Protein AF-A0A7W1KEP4-F1 (afdb_monomer_lite)

pLDDT: mean 79.89, std 20.63, range [23.61, 98.62]

Radius of gyration: 21.22 Å; chains: 1; bounding box: 46×52×53 Å

Sequence (222 aa):
MKRFVGACLLFLSVNLVMKPDDFFNTPPISESFINRWGFQKICKFVFDPRVKHGVYPTKEGEKTFDPAAVQPADILFVRDVNRFFREMHPFIRVPYIMVTHGEHLEAVTKEHLLYLDDPKVIAWFAIHACEETHPKFYPIPLGVLQKPWIYKASSRFNKLFTELRKNTVKKYLLYMNFADSKKPERKVVKATFEGKSYCKNGTRKPFRGYLKEMSECKFVLS

Secondary structure (DSSP, 8-state):
--PPPP--PPPP-------HHHHHHSPPPGGGB--HHHHHHHSSEEE-TT--TTSSS--TTS-SS-GGGPPTT-EEEES-HHHHHHHTTTT--S-EEEEE-SSGGGPPPHHHHGGGSSTTEEEEEESS--SS--TTEEEPPTT-B--HHHHHTHHHHHHHHHHHHHH----EEEEE-----S-HHHHHHHHHHTT-TTEEEP----HHHHHHHHHTEEEEE-

Structure (mmCIF, N/CA/C/O backbone):
data_AF-A0A7W1KEP4-F1
#
_entry.id   AF-A0A7W1KEP4-F1
#
loop_
_atom_site.group_PDB
_atom_site.id
_atom_site.type_symbol
_atom_site.label_atom_id
_atom_site.label_alt_id
_atom_site.label_comp_id
_atom_site.label_asym_id
_atom_site.label_entity_id
_atom_site.label_seq_id
_atom_site.pdbx_PDB_ins_code
_atom_site.Cartn_x
_atom_site.Cartn_y
_atom_site.Cartn_z
_atom_site.occupancy
_atom_site.B_iso_or_equi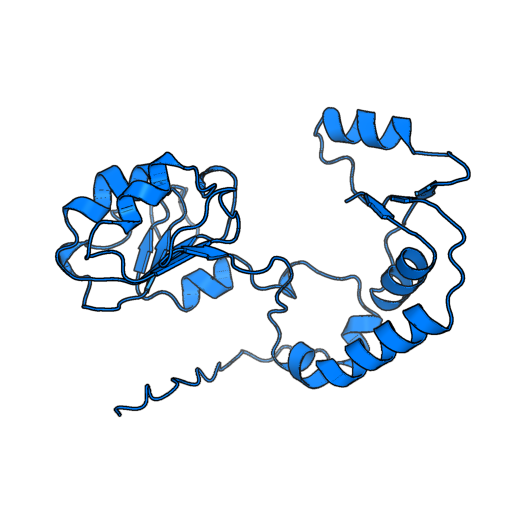v
_atom_site.auth_seq_id
_atom_site.auth_comp_id
_atom_site.auth_asym_id
_atom_site.auth_atom_id
_atom_site.pdbx_PDB_model_num
ATOM 1 N N . MET A 1 1 ? 12.534 -32.867 -6.547 1.00 37.00 1 MET A N 1
ATOM 2 C CA . MET A 1 1 ? 13.286 -32.558 -5.311 1.00 37.00 1 MET A CA 1
ATOM 3 C C . MET A 1 1 ? 14.436 -31.599 -5.641 1.00 37.00 1 MET A C 1
ATOM 5 O O . MET A 1 1 ? 15.491 -32.061 -6.037 1.00 37.00 1 MET A O 1
ATOM 9 N N . LYS A 1 2 ? 14.228 -30.277 -5.536 1.00 28.19 2 LYS A N 1
ATOM 10 C CA . LYS A 1 2 ? 15.285 -29.248 -5.427 1.00 28.19 2 LYS A CA 1
ATOM 11 C C . LYS A 1 2 ? 14.712 -28.112 -4.570 1.00 28.19 2 LYS A C 1
ATOM 13 O O . LYS A 1 2 ? 13.684 -27.541 -4.915 1.00 28.19 2 LYS A O 1
ATOM 18 N N . ARG A 1 3 ? 15.309 -27.905 -3.394 1.00 28.02 3 ARG A N 1
ATOM 19 C CA . ARG A 1 3 ? 14.902 -26.917 -2.386 1.00 28.02 3 ARG A CA 1
ATOM 20 C C . ARG A 1 3 ? 15.265 -25.515 -2.881 1.00 28.02 3 ARG A C 1
ATOM 22 O O . ARG A 1 3 ? 16.420 -25.284 -3.221 1.00 28.02 3 ARG A O 1
ATOM 29 N N . PHE A 1 4 ? 14.302 -24.596 -2.889 1.00 24.98 4 PHE A N 1
ATOM 30 C CA . PHE A 1 4 ? 14.584 -23.164 -2.988 1.00 24.98 4 PHE A CA 1
ATOM 31 C C . PHE A 1 4 ? 15.242 -22.720 -1.676 1.00 24.98 4 PHE A C 1
ATOM 33 O O . PHE A 1 4 ? 14.672 -22.888 -0.598 1.00 24.98 4 PHE A O 1
ATOM 40 N N . VAL A 1 5 ? 16.471 -22.219 -1.769 1.00 27.31 5 VAL A N 1
ATOM 41 C CA . VAL A 1 5 ? 17.222 -21.659 -0.643 1.00 27.31 5 VAL A CA 1
ATOM 42 C C . VAL A 1 5 ? 16.687 -20.254 -0.387 1.00 27.31 5 VAL A C 1
ATOM 44 O O . VAL A 1 5 ? 16.713 -19.403 -1.272 1.00 27.31 5 VAL A O 1
ATOM 47 N N . GLY A 1 6 ? 16.156 -20.033 0.816 1.00 25.14 6 GLY A N 1
ATOM 48 C CA . GLY A 1 6 ? 15.661 -18.735 1.256 1.00 25.14 6 GLY A CA 1
ATOM 49 C C . GLY A 1 6 ? 16.799 -17.730 1.409 1.00 25.14 6 GLY A C 1
ATOM 50 O O . GLY A 1 6 ? 17.738 -17.957 2.170 1.00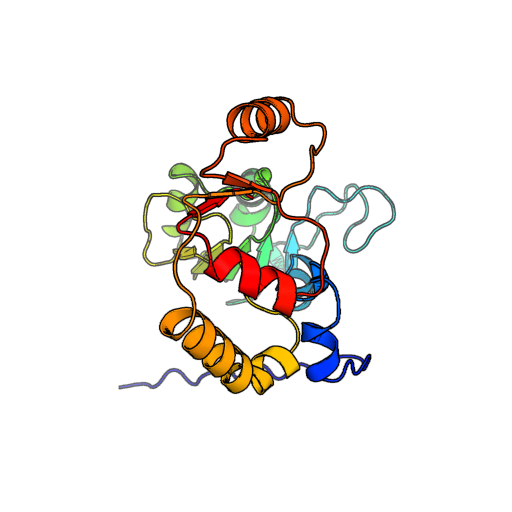 25.14 6 GLY A O 1
ATOM 51 N N . ALA A 1 7 ? 16.692 -16.603 0.710 1.00 26.48 7 ALA A N 1
ATOM 52 C CA . ALA A 1 7 ? 17.516 -15.432 0.958 1.00 26.48 7 ALA A CA 1
ATOM 53 C C . ALA A 1 7 ? 16.926 -14.651 2.146 1.00 26.48 7 ALA A C 1
ATOM 55 O O . ALA A 1 7 ? 15.910 -13.970 2.023 1.00 26.48 7 ALA A O 1
ATOM 56 N N . CYS A 1 8 ? 17.561 -14.768 3.312 1.00 24.55 8 CYS A N 1
ATOM 57 C CA . CYS A 1 8 ? 17.330 -13.883 4.452 1.00 24.55 8 CYS A CA 1
ATOM 58 C C . CYS A 1 8 ? 18.082 -12.564 4.212 1.00 24.55 8 CYS A C 1
ATOM 60 O O . CYS A 1 8 ? 19.310 -12.538 4.284 1.00 24.55 8 CYS A O 1
ATOM 62 N N . LEU A 1 9 ? 17.363 -11.469 3.944 1.00 28.59 9 LEU A N 1
ATOM 63 C CA . LEU A 1 9 ? 17.946 -10.124 3.923 1.00 28.59 9 LEU A CA 1
ATOM 64 C C . LEU A 1 9 ? 18.130 -9.596 5.355 1.00 28.59 9 LEU A C 1
ATOM 66 O O . LEU A 1 9 ? 17.165 -9.379 6.089 1.00 28.59 9 LEU A O 1
ATOM 70 N N . LEU A 1 10 ? 19.386 -9.351 5.728 1.00 24.55 10 LEU A N 1
ATOM 71 C CA . LEU A 1 10 ? 19.793 -8.604 6.918 1.00 24.55 10 LEU A CA 1
ATOM 72 C C . LEU A 1 10 ? 19.878 -7.107 6.579 1.00 24.55 10 LEU A C 1
ATOM 74 O O . LEU A 1 10 ? 20.593 -6.717 5.660 1.00 24.55 10 LEU A O 1
ATOM 78 N N . PHE A 1 11 ? 19.172 -6.267 7.339 1.00 30.83 11 PHE A N 1
ATOM 79 C CA . PHE A 1 11 ? 19.195 -4.809 7.195 1.00 30.83 11 PHE A CA 1
ATOM 80 C C . PHE A 1 11 ? 20.055 -4.151 8.282 1.00 30.83 11 PHE A C 1
ATOM 82 O O . PHE A 1 11 ? 19.812 -4.341 9.474 1.00 30.83 11 PHE A O 1
ATOM 89 N N . LEU A 1 12 ? 21.013 -3.320 7.862 1.00 23.61 12 LEU A N 1
ATOM 90 C CA . LEU A 1 12 ? 21.719 -2.342 8.696 1.00 23.61 12 LEU A CA 1
ATOM 91 C C . LEU A 1 12 ? 20.911 -1.033 8.719 1.00 23.61 12 LEU A C 1
ATOM 93 O O . LEU A 1 12 ? 20.720 -0.400 7.683 1.00 23.61 12 LEU A O 1
ATOM 97 N N . SER A 1 13 ? 20.427 -0.620 9.894 1.00 29.50 13 SER A N 1
ATOM 98 C CA . SER A 1 13 ? 19.750 0.668 10.103 1.00 29.50 13 SER A CA 1
ATOM 99 C C . SER A 1 13 ? 20.594 1.593 10.978 1.00 29.50 13 SER A C 1
ATOM 101 O O . SER A 1 13 ? 21.041 1.185 12.049 1.00 29.50 13 SER A O 1
ATOM 103 N N . VAL A 1 14 ? 20.750 2.850 10.554 1.00 28.11 14 VAL A N 1
ATOM 104 C CA . VAL A 1 14 ? 21.331 3.936 11.356 1.00 28.11 14 VAL A CA 1
ATOM 105 C C . VAL A 1 14 ? 20.457 4.172 12.596 1.00 28.11 14 VAL A C 1
ATOM 107 O O . VAL A 1 14 ? 19.236 4.306 12.506 1.00 28.11 14 VAL A O 1
ATOM 110 N N . ASN A 1 15 ? 21.099 4.150 13.762 1.00 28.78 15 ASN A N 1
ATOM 111 C CA . ASN A 1 15 ? 20.486 4.074 15.084 1.00 28.78 15 ASN A CA 1
ATOM 112 C C . ASN A 1 15 ? 19.954 5.430 15.581 1.00 28.78 15 ASN A C 1
ATOM 114 O O . ASN A 1 15 ? 20.695 6.223 16.149 1.00 28.78 15 ASN A O 1
ATOM 118 N N . LEU A 1 16 ? 18.640 5.634 15.486 1.00 33.81 16 LEU A N 1
ATOM 119 C CA . LEU A 1 16 ? 17.877 6.338 16.522 1.00 33.81 16 LEU A CA 1
ATOM 120 C C . LEU A 1 16 ? 17.134 5.256 17.306 1.00 33.81 16 LEU A C 1
ATOM 122 O O . LEU A 1 16 ? 16.058 4.798 16.912 1.00 33.81 16 LEU A O 1
ATOM 126 N N . VAL A 1 17 ? 17.771 4.761 18.370 1.00 41.16 17 VAL A N 1
ATOM 127 C CA . VAL A 1 17 ? 17.216 3.701 19.220 1.00 41.16 17 VAL A CA 1
ATOM 128 C C . VAL A 1 17 ? 16.123 4.309 20.095 1.00 41.16 17 VAL A C 1
ATOM 130 O O . VAL A 1 17 ? 16.352 4.646 21.251 1.00 41.16 17 VAL A O 1
ATOM 133 N N . MET A 1 18 ? 14.915 4.452 19.549 1.00 45.81 18 MET A N 1
ATOM 134 C CA . MET A 1 18 ? 13.729 4.474 20.404 1.00 45.81 18 MET A CA 1
ATOM 135 C C . MET A 1 18 ? 13.642 3.116 21.094 1.00 45.81 18 MET A C 1
ATOM 137 O O . MET A 1 18 ? 13.686 2.074 20.428 1.00 45.81 18 MET A O 1
ATOM 141 N N . LYS A 1 19 ? 13.536 3.111 22.423 1.00 55.84 19 LYS A N 1
ATOM 142 C CA . LYS A 1 19 ? 13.311 1.869 23.159 1.00 55.84 19 LYS A CA 1
ATOM 143 C C . LYS A 1 19 ? 11.904 1.363 22.809 1.00 55.84 19 LYS A C 1
ATOM 145 O O . LYS A 1 19 ? 11.010 2.173 22.566 1.00 55.84 19 LYS A O 1
ATOM 150 N N . PRO A 1 20 ? 11.658 0.042 22.793 1.00 57.22 20 PRO A N 1
ATOM 151 C CA . PRO A 1 20 ? 10.332 -0.507 22.494 1.00 57.22 20 PRO A CA 1
ATOM 152 C C . PRO A 1 20 ? 9.195 0.089 23.340 1.00 57.22 20 PRO A C 1
ATOM 154 O O . PRO A 1 20 ? 8.057 0.159 22.878 1.00 57.22 20 PRO A O 1
ATOM 157 N N . ASP A 1 21 ? 9.506 0.538 24.558 1.00 63.16 21 ASP A N 1
ATOM 158 C CA . ASP A 1 21 ? 8.542 1.142 25.479 1.00 63.16 21 ASP A CA 1
ATOM 159 C C . ASP A 1 21 ? 8.132 2.562 25.051 1.00 63.16 21 ASP A C 1
ATOM 161 O O . ASP A 1 21 ? 6.999 2.977 25.294 1.00 63.16 21 ASP A O 1
ATOM 165 N N . ASP A 1 22 ? 8.992 3.273 24.317 1.00 66.12 22 ASP A N 1
ATOM 166 C CA . ASP A 1 22 ? 8.706 4.622 23.825 1.00 66.12 22 ASP A CA 1
ATOM 167 C C . ASP A 1 22 ? 7.607 4.596 22.758 1.00 66.12 22 ASP A C 1
ATOM 169 O O . ASP A 1 22 ? 6.785 5.503 22.694 1.00 66.12 22 ASP A O 1
ATOM 173 N N . PHE A 1 23 ? 7.505 3.521 21.968 1.00 65.75 23 PHE A N 1
ATOM 174 C CA . PHE A 1 23 ? 6.499 3.412 20.907 1.00 65.75 23 PHE A CA 1
ATOM 175 C C . PHE A 1 23 ? 5.066 3.515 21.414 1.00 65.75 23 PHE A C 1
ATOM 177 O O . PHE A 1 23 ? 4.245 4.222 20.834 1.00 65.75 23 PHE A O 1
ATOM 184 N N . PHE A 1 24 ? 4.766 2.813 22.509 1.00 66.00 24 PHE A N 1
ATOM 185 C CA . PHE A 1 24 ? 3.433 2.813 23.108 1.00 66.00 24 PHE A CA 1
ATOM 186 C C . PHE A 1 24 ? 3.058 4.176 23.689 1.00 66.00 24 PHE A C 1
ATOM 188 O O . PHE A 1 24 ? 1.865 4.489 23.777 1.00 66.00 24 PHE A O 1
ATOM 195 N N . ASN A 1 25 ? 4.074 4.961 24.049 1.00 72.62 25 ASN A N 1
ATOM 196 C CA . ASN A 1 25 ? 3.959 6.265 24.686 1.00 72.62 25 ASN A CA 1
ATOM 197 C C . ASN A 1 25 ? 4.046 7.423 23.680 1.00 72.62 25 ASN A C 1
ATOM 199 O O . ASN A 1 25 ? 3.605 8.529 23.981 1.00 72.62 25 ASN A O 1
ATOM 203 N N . THR A 1 26 ? 4.526 7.170 22.462 1.00 63.94 26 THR A N 1
ATOM 204 C CA . THR A 1 26 ? 4.510 8.140 21.365 1.00 63.94 26 THR A CA 1
ATOM 205 C C . THR A 1 26 ? 3.261 8.005 20.488 1.00 63.94 26 THR A C 1
ATOM 207 O O . THR A 1 26 ? 2.696 6.914 20.351 1.00 63.94 26 THR A O 1
ATOM 210 N N . PRO A 1 27 ? 2.794 9.098 19.859 1.00 59.47 27 PRO A N 1
ATOM 211 C CA . PRO A 1 27 ? 1.820 9.005 18.779 1.00 59.47 27 PRO A CA 1
ATOM 212 C C . PRO A 1 27 ? 2.382 8.148 17.631 1.00 59.47 27 PRO A C 1
ATOM 214 O O . PRO A 1 27 ? 3.559 8.302 17.297 1.00 59.47 27 PRO A O 1
ATOM 217 N N . PRO A 1 28 ? 1.577 7.280 16.991 1.00 55.50 28 PRO A N 1
ATOM 218 C CA . PRO A 1 28 ? 2.037 6.553 15.816 1.00 55.50 28 PRO A CA 1
ATOM 219 C C . PRO A 1 28 ? 2.408 7.551 14.714 1.00 55.50 28 PRO A C 1
ATOM 221 O O . PRO A 1 28 ? 1.593 8.377 14.304 1.00 55.50 28 PRO A O 1
ATOM 224 N N . ILE A 1 29 ? 3.647 7.470 14.237 1.00 57.22 29 ILE A N 1
ATOM 225 C CA . ILE A 1 29 ? 4.111 8.185 13.046 1.00 57.22 29 ILE A CA 1
ATOM 226 C C . ILE A 1 29 ? 4.162 7.209 11.869 1.00 57.22 29 ILE A C 1
ATOM 228 O O . ILE A 1 29 ? 4.546 6.046 12.034 1.00 57.22 29 ILE A O 1
ATOM 232 N N . SER A 1 30 ? 3.783 7.678 10.678 1.00 55.59 30 SER A N 1
ATOM 233 C CA . SER A 1 30 ? 3.735 6.881 9.440 1.00 55.59 30 SER A CA 1
ATOM 234 C C . SER A 1 30 ? 5.085 6.256 9.066 1.00 55.59 30 SER A C 1
ATOM 236 O O . SER A 1 30 ? 5.131 5.250 8.367 1.00 55.59 30 SER A O 1
ATOM 238 N N . GLU A 1 31 ? 6.185 6.794 9.593 1.00 56.38 31 GLU A N 1
ATOM 239 C CA . GLU A 1 31 ? 7.546 6.259 9.463 1.00 56.38 31 GLU A CA 1
ATOM 240 C C . GLU A 1 31 ? 7.732 4.870 10.093 1.00 56.38 31 GLU A C 1
ATOM 242 O O . GLU A 1 31 ? 8.724 4.194 9.834 1.00 56.38 31 GLU A O 1
ATOM 247 N N . SER A 1 32 ? 6.796 4.423 10.933 1.00 53.91 32 SER A N 1
ATOM 248 C CA . SER A 1 32 ? 6.853 3.093 11.549 1.00 53.91 32 SER A CA 1
ATOM 249 C C . SER A 1 32 ? 6.367 1.968 10.635 1.00 53.91 32 SER A C 1
ATOM 251 O O . SER A 1 32 ? 6.463 0.818 11.048 1.00 53.91 32 SER A O 1
ATOM 253 N N . PHE A 1 33 ? 5.880 2.258 9.425 1.00 63.00 33 PHE A N 1
ATOM 254 C CA . PHE A 1 33 ? 5.323 1.291 8.466 1.00 63.00 33 PHE A CA 1
ATOM 255 C C . PHE A 1 33 ? 6.110 1.276 7.168 1.00 63.00 33 PHE A C 1
ATOM 257 O O . PHE A 1 33 ? 6.630 2.329 6.806 1.00 63.00 33 PHE A O 1
ATOM 264 N N . ILE A 1 34 ? 6.220 0.132 6.466 1.00 64.81 34 ILE A N 1
ATOM 265 C CA . ILE A 1 34 ? 6.938 0.062 5.183 1.00 64.81 34 ILE A CA 1
ATOM 266 C C . ILE A 1 34 ? 6.238 1.034 4.257 1.00 64.81 34 ILE A C 1
ATOM 268 O O . ILE A 1 34 ? 5.048 0.943 3.990 1.00 64.81 34 ILE A O 1
ATOM 272 N N . ASN A 1 35 ? 6.982 2.070 3.907 1.00 72.12 35 ASN A N 1
ATOM 273 C CA . ASN A 1 35 ? 6.543 3.148 3.063 1.00 72.12 35 ASN A CA 1
ATOM 274 C C . ASN A 1 35 ? 7.362 3.049 1.781 1.00 72.12 35 ASN A C 1
ATOM 276 O O . ASN A 1 35 ? 8.339 2.297 1.700 1.00 72.12 35 ASN A O 1
ATOM 280 N N . ARG A 1 36 ? 6.960 3.821 0.776 1.00 77.31 36 ARG A N 1
ATOM 281 C CA . ARG A 1 36 ? 7.581 3.805 -0.552 1.00 77.31 36 ARG A CA 1
ATOM 282 C C . ARG A 1 36 ? 9.113 3.851 -0.519 1.00 77.31 36 ARG A C 1
ATOM 284 O O . ARG A 1 36 ? 9.763 3.146 -1.279 1.00 77.31 36 ARG A O 1
ATOM 291 N N . TRP A 1 37 ? 9.690 4.613 0.410 1.00 77.06 37 TRP A N 1
ATOM 292 C CA . TRP A 1 37 ? 11.134 4.813 0.512 1.00 77.06 37 TRP A CA 1
ATOM 293 C C . TRP A 1 37 ? 11.878 3.542 0.917 1.00 77.06 37 TRP A C 1
ATOM 295 O O . TRP A 1 37 ? 13.004 3.325 0.480 1.00 77.06 37 TRP A O 1
ATOM 305 N N . GLY A 1 38 ? 11.257 2.698 1.746 1.00 78.50 38 GLY A N 1
ATOM 306 C CA . GLY A 1 38 ? 11.812 1.397 2.107 1.00 78.50 38 GLY A CA 1
ATOM 307 C C . GLY A 1 38 ? 11.935 0.492 0.884 1.00 78.50 38 GLY A C 1
ATOM 308 O O . GLY A 1 38 ? 13.004 -0.061 0.640 1.00 78.50 38 GLY A O 1
ATOM 309 N N . PHE A 1 39 ? 10.878 0.416 0.070 1.00 84.75 39 PHE A N 1
ATOM 310 C CA . PHE A 1 39 ? 10.881 -0.376 -1.161 1.00 84.75 39 PHE A CA 1
ATOM 311 C C . PHE A 1 39 ? 11.843 0.177 -2.221 1.00 84.75 39 PHE A C 1
ATOM 313 O O . PHE A 1 39 ? 12.595 -0.588 -2.817 1.00 84.75 39 PHE A O 1
ATOM 320 N N . GLN A 1 40 ? 11.906 1.497 -2.403 1.00 84.75 40 GLN A N 1
ATOM 321 C CA . GLN A 1 40 ? 12.863 2.117 -3.329 1.00 84.75 40 GLN A CA 1
ATOM 322 C C . GLN A 1 40 ? 14.323 1.805 -2.979 1.00 84.75 40 GLN A C 1
ATOM 324 O O . GLN A 1 40 ? 15.128 1.624 -3.881 1.00 84.75 40 GLN A O 1
ATOM 329 N N . LYS A 1 41 ? 14.670 1.709 -1.688 1.00 81.62 41 LYS A N 1
ATOM 330 C CA . LYS A 1 41 ? 16.040 1.391 -1.249 1.00 81.62 41 LYS A CA 1
ATOM 331 C C . LYS A 1 41 ? 16.458 -0.056 -1.514 1.00 81.62 41 LYS A C 1
ATOM 333 O O . LYS A 1 41 ? 17.653 -0.317 -1.591 1.00 81.62 41 LYS A O 1
ATOM 338 N N . ILE A 1 42 ? 15.506 -0.987 -1.582 1.00 82.88 42 ILE A N 1
ATOM 339 C CA . ILE A 1 42 ? 15.800 -2.414 -1.798 1.00 82.88 42 ILE A CA 1
ATOM 340 C C . ILE A 1 42 ? 15.732 -2.813 -3.268 1.00 82.88 42 ILE A C 1
ATOM 342 O O . ILE A 1 42 ? 16.318 -3.820 -3.653 1.00 82.88 42 ILE A O 1
ATOM 346 N N . CYS A 1 43 ? 14.998 -2.054 -4.079 1.00 89.12 43 CYS A N 1
ATOM 347 C CA . CYS A 1 43 ? 14.903 -2.310 -5.506 1.00 89.12 43 CYS A CA 1
ATOM 348 C C . CYS A 1 43 ? 16.194 -1.859 -6.191 1.00 89.12 43 CYS A C 1
ATOM 350 O O . CYS A 1 43 ? 16.726 -0.789 -5.897 1.00 89.12 43 CYS A O 1
ATOM 352 N N . LYS A 1 44 ? 16.688 -2.674 -7.126 1.00 92.88 44 LYS A N 1
ATOM 353 C CA . LYS A 1 44 ? 17.884 -2.359 -7.914 1.00 92.88 44 LYS A CA 1
ATOM 354 C C . LYS A 1 44 ? 17.641 -1.151 -8.814 1.00 92.88 44 LYS A C 1
ATOM 356 O O . LYS A 1 44 ? 18.522 -0.312 -8.980 1.00 92.88 44 LYS A O 1
ATOM 361 N N . PHE A 1 45 ? 16.434 -1.081 -9.364 1.00 93.31 45 PHE A N 1
ATOM 362 C CA . PHE A 1 45 ? 15.990 -0.024 -10.252 1.00 93.31 45 PHE A CA 1
ATOM 363 C C . PHE A 1 45 ? 14.710 0.610 -9.723 1.00 93.31 45 PHE A C 1
ATOM 365 O O . PHE A 1 45 ? 13.850 -0.058 -9.145 1.00 93.31 45 PHE A O 1
ATOM 372 N N . VAL A 1 46 ? 14.571 1.911 -9.948 1.00 90.94 46 VAL A N 1
ATOM 373 C CA . VAL A 1 46 ? 13.390 2.684 -9.571 1.00 90.94 46 VAL A CA 1
ATOM 374 C C . VAL A 1 46 ? 12.864 3.361 -10.823 1.00 90.94 46 VAL A C 1
ATOM 376 O O . VAL A 1 46 ? 13.616 4.042 -11.500 1.00 90.94 46 VAL A O 1
ATOM 379 N N . PHE A 1 47 ? 11.588 3.180 -11.137 1.00 90.44 47 PHE A N 1
ATOM 380 C CA . PHE A 1 47 ? 10.842 3.930 -12.137 1.00 90.44 47 PHE A CA 1
ATOM 381 C C . PHE A 1 47 ? 9.879 4.889 -11.449 1.00 90.44 47 PHE A C 1
ATOM 383 O O . PHE A 1 47 ? 8.820 4.498 -10.950 1.00 90.44 47 PHE A O 1
ATOM 390 N N . ASP A 1 48 ? 10.270 6.158 -11.423 1.00 85.81 48 ASP A N 1
ATOM 391 C CA . ASP A 1 48 ? 9.500 7.242 -10.832 1.00 85.81 48 ASP A CA 1
ATOM 392 C C . ASP A 1 48 ? 9.419 8.423 -11.803 1.00 85.81 48 ASP A C 1
ATOM 394 O O . ASP A 1 48 ? 10.312 9.261 -11.833 1.00 85.81 48 ASP A O 1
ATOM 398 N N . PRO A 1 49 ? 8.357 8.529 -12.613 1.00 76.25 49 PRO A N 1
ATOM 399 C CA . PRO A 1 49 ? 8.227 9.637 -13.554 1.00 76.25 49 PRO A CA 1
ATOM 400 C C . PRO A 1 49 ? 7.789 10.952 -12.892 1.00 76.25 49 PRO A C 1
ATOM 402 O O . PRO A 1 49 ? 7.620 11.950 -13.587 1.00 76.25 49 PRO A O 1
ATOM 405 N N . ARG A 1 50 ? 7.542 10.971 -11.571 1.00 71.69 50 ARG A N 1
ATOM 406 C CA . ARG A 1 50 ? 6.983 12.128 -10.850 1.00 71.69 50 ARG A CA 1
ATOM 407 C C . ARG A 1 50 ? 8.040 13.035 -10.230 1.00 71.69 50 ARG A C 1
ATOM 409 O O . ARG A 1 50 ? 7.686 13.904 -9.426 1.00 71.69 50 ARG A O 1
ATOM 416 N N . VAL A 1 51 ? 9.318 12.845 -10.541 1.00 60.34 51 VAL A N 1
ATOM 417 C CA . VAL A 1 51 ? 10.359 13.611 -9.864 1.00 60.34 51 VAL A CA 1
ATOM 418 C C . VAL A 1 51 ? 10.458 15.029 -10.426 1.00 60.34 51 VAL A C 1
ATOM 420 O O . VAL A 1 51 ? 10.997 15.266 -11.502 1.00 60.34 51 VAL A O 1
ATOM 423 N N . LYS A 1 52 ? 9.901 15.975 -9.660 1.00 49.50 52 LYS A N 1
ATOM 424 C CA . LYS A 1 52 ? 10.177 17.414 -9.758 1.00 49.50 52 LYS A CA 1
ATOM 425 C C . LYS A 1 52 ? 11.603 17.699 -9.272 1.00 49.50 52 LYS A C 1
ATOM 427 O O . LYS A 1 52 ? 12.067 17.040 -8.341 1.00 49.50 52 LYS A O 1
ATOM 432 N N . HIS A 1 53 ? 12.256 18.709 -9.856 1.00 41.16 53 HIS A N 1
ATOM 433 C CA . HIS A 1 53 ? 13.571 19.241 -9.465 1.00 41.16 53 HIS A CA 1
ATOM 434 C C . HIS A 1 53 ? 13.923 19.066 -7.967 1.00 41.16 53 HIS A C 1
ATOM 436 O O . HIS A 1 53 ? 13.295 19.664 -7.095 1.00 41.16 53 HIS A O 1
ATOM 442 N N . GLY A 1 54 ? 14.986 18.303 -7.676 1.00 45.19 54 GLY A N 1
ATOM 443 C CA . GLY A 1 54 ? 15.726 18.402 -6.409 1.00 45.19 54 GLY A CA 1
ATOM 444 C C . GLY A 1 54 ? 15.442 17.367 -5.313 1.00 45.19 54 GLY A C 1
ATOM 445 O O . GLY A 1 54 ? 16.017 17.500 -4.236 1.00 45.19 54 GLY A O 1
ATOM 446 N N . VAL A 1 55 ? 14.634 16.323 -5.539 1.00 49.69 55 VAL A N 1
ATOM 447 C CA . VAL A 1 55 ? 14.437 15.250 -4.539 1.00 49.69 55 VAL A CA 1
ATOM 448 C C . VAL A 1 55 ? 14.698 13.878 -5.159 1.00 49.69 55 VAL A C 1
ATOM 450 O O . VAL A 1 55 ? 14.106 13.507 -6.155 1.00 49.69 55 VAL A O 1
ATOM 453 N N . TYR A 1 56 ? 15.630 13.137 -4.571 1.00 49.06 56 TYR A N 1
ATOM 454 C CA . TYR A 1 56 ? 16.157 11.849 -5.034 1.00 49.06 56 TYR A CA 1
ATOM 455 C C . TYR A 1 56 ? 15.084 10.743 -5.234 1.00 49.06 56 TYR A C 1
ATOM 457 O O . TYR A 1 56 ? 14.128 10.712 -4.452 1.00 49.06 56 TYR A O 1
ATOM 465 N N . PRO A 1 57 ? 15.271 9.772 -6.163 1.00 49.53 57 PRO A N 1
ATOM 466 C CA . PRO A 1 57 ? 16.278 9.679 -7.221 1.00 49.53 57 PRO A CA 1
ATOM 467 C C . PRO A 1 57 ? 15.639 9.800 -8.611 1.00 49.53 57 PRO A C 1
ATOM 469 O O . PRO A 1 57 ? 15.338 8.789 -9.237 1.00 49.53 57 PRO A O 1
ATOM 472 N N . THR A 1 58 ? 15.428 11.010 -9.121 1.00 47.94 58 THR A N 1
ATOM 473 C CA . THR A 1 58 ? 15.657 11.321 -10.547 1.00 47.94 58 THR A CA 1
ATOM 474 C C . THR A 1 58 ? 15.588 12.827 -10.766 1.00 47.94 58 THR A C 1
ATOM 476 O O . THR A 1 58 ? 14.873 13.525 -10.063 1.00 47.94 58 THR A O 1
ATOM 479 N N . LYS A 1 59 ? 16.362 13.380 -11.696 1.00 43.03 59 LYS A N 1
ATOM 480 C CA . LYS A 1 59 ? 16.110 14.745 -12.173 1.00 43.03 59 LYS A CA 1
ATOM 481 C C . LYS A 1 59 ? 15.051 14.676 -13.277 1.00 43.03 59 LYS A C 1
ATOM 483 O O . LYS A 1 59 ? 14.915 13.658 -13.951 1.00 43.03 59 LYS A O 1
ATOM 488 N N . GLU A 1 60 ? 14.271 15.739 -13.419 1.00 42.47 60 GLU A N 1
ATOM 489 C CA . GLU A 1 60 ? 13.206 15.851 -14.417 1.00 42.47 60 GLU A CA 1
ATOM 490 C C . GLU A 1 60 ? 13.747 15.571 -15.834 1.00 42.47 60 GLU A C 1
ATOM 492 O O . GLU A 1 60 ? 14.743 16.162 -16.245 1.00 42.47 60 GLU A O 1
ATOM 497 N N . GLY A 1 61 ? 13.119 14.640 -16.564 1.00 48.66 61 GLY A N 1
ATOM 498 C CA . GLY A 1 61 ? 13.479 14.289 -17.948 1.00 48.66 61 GLY A CA 1
ATOM 499 C C . GLY A 1 61 ? 14.497 13.153 -18.128 1.00 48.66 61 GLY A C 1
ATOM 500 O O . GLY A 1 61 ? 14.659 12.669 -19.248 1.00 48.66 61 GLY A O 1
ATOM 501 N N . GLU A 1 62 ? 15.139 12.664 -17.067 1.00 49.50 62 GLU A N 1
ATOM 502 C CA . GLU A 1 62 ? 16.031 11.503 -17.163 1.00 49.50 62 GLU A CA 1
ATOM 503 C C . GLU A 1 62 ? 15.225 10.195 -17.108 1.00 49.50 62 GLU A C 1
ATOM 505 O O . GLU A 1 62 ? 14.355 10.013 -16.251 1.00 49.50 62 GLU A O 1
ATOM 510 N N . LYS A 1 63 ? 15.523 9.247 -18.014 1.00 55.97 63 LYS A N 1
ATOM 511 C CA . LYS A 1 63 ? 15.098 7.854 -17.820 1.00 55.97 63 LYS A CA 1
ATOM 512 C C . LYS A 1 63 ? 15.652 7.411 -16.473 1.00 55.97 63 LYS A C 1
ATOM 514 O O . LYS A 1 63 ? 16.853 7.506 -16.238 1.00 55.97 63 LYS A O 1
ATOM 519 N N . THR A 1 64 ? 14.781 6.931 -15.595 1.00 75.69 64 THR A N 1
ATOM 520 C CA . THR A 1 64 ? 15.169 6.614 -14.218 1.00 75.69 64 THR A CA 1
ATOM 521 C C . THR A 1 64 ? 16.210 5.495 -14.124 1.00 75.69 64 THR A C 1
ATOM 523 O O . THR A 1 64 ? 16.929 5.402 -13.133 1.00 75.69 64 THR A O 1
ATOM 526 N N . PHE A 1 65 ? 16.307 4.668 -15.168 1.00 87.31 65 PHE A N 1
ATOM 527 C CA . PHE A 1 65 ? 17.410 3.757 -15.457 1.00 87.31 65 PHE A CA 1
ATOM 528 C C . PHE A 1 65 ? 17.359 3.325 -16.932 1.00 87.31 65 PHE A C 1
ATOM 530 O O . PHE A 1 65 ? 16.366 3.560 -17.624 1.00 87.31 65 PHE A O 1
ATOM 537 N N . ASP A 1 66 ? 18.418 2.677 -17.417 1.00 91.94 66 ASP A N 1
ATOM 538 C CA . ASP A 1 66 ? 18.432 2.048 -18.740 1.00 91.94 66 ASP A CA 1
ATOM 539 C C . ASP A 1 66 ? 17.743 0.666 -18.692 1.00 91.94 66 ASP A C 1
ATOM 541 O O . ASP A 1 66 ? 18.233 -0.221 -17.988 1.00 91.94 66 ASP A O 1
ATOM 545 N N . PRO A 1 67 ? 16.635 0.430 -19.427 1.00 95.31 67 PRO A N 1
ATOM 546 C CA . PRO A 1 67 ? 15.968 -0.874 -19.448 1.00 95.31 67 PRO A CA 1
ATOM 547 C C . PRO A 1 67 ? 16.858 -2.012 -19.974 1.00 95.31 67 PRO A C 1
ATOM 549 O O . PRO A 1 67 ? 16.620 -3.167 -19.622 1.00 95.31 67 PRO A O 1
ATOM 552 N N . ALA A 1 68 ? 17.886 -1.713 -20.776 1.00 95.75 68 ALA A N 1
ATOM 553 C CA . ALA A 1 68 ? 18.845 -2.713 -21.244 1.00 95.75 68 ALA A CA 1
ATOM 554 C C . ALA A 1 68 ? 19.835 -3.152 -20.150 1.00 95.75 68 ALA A C 1
ATOM 556 O O . ALA A 1 68 ? 20.430 -4.222 -20.259 1.00 95.75 68 ALA A O 1
ATOM 557 N N . ALA A 1 69 ? 19.991 -2.362 -19.082 1.00 96.06 69 ALA A N 1
ATOM 558 C CA . ALA A 1 69 ? 20.867 -2.692 -17.961 1.00 96.06 69 ALA A CA 1
ATOM 559 C C . ALA A 1 69 ? 20.246 -3.700 -16.979 1.00 96.06 69 ALA A C 1
ATOM 561 O O . ALA A 1 69 ? 20.962 -4.237 -16.131 1.00 96.06 69 ALA A O 1
ATOM 562 N N . VAL A 1 70 ? 18.936 -3.960 -17.082 1.00 97.44 70 VAL A N 1
ATOM 563 C CA . VAL A 1 70 ? 18.230 -4.918 -16.223 1.00 97.44 70 VAL A CA 1
ATOM 564 C C . VAL A 1 70 ? 18.813 -6.316 -16.403 1.00 97.44 70 VAL A C 1
ATOM 566 O O . VAL A 1 70 ? 18.956 -6.792 -17.528 1.00 97.44 70 VAL A O 1
ATOM 569 N N . GLN A 1 71 ? 19.131 -6.974 -15.289 1.00 98.12 71 GLN A N 1
ATOM 570 C CA . GLN A 1 71 ? 19.602 -8.354 -15.237 1.00 98.12 71 GLN A CA 1
ATOM 571 C C . GLN A 1 71 ? 18.478 -9.299 -14.786 1.00 98.12 71 GLN A C 1
ATOM 573 O O . GLN A 1 71 ? 17.501 -8.861 -14.167 1.00 98.12 71 GLN A O 1
ATOM 578 N N . PRO A 1 72 ? 18.578 -10.606 -15.099 1.00 98.44 72 PRO A N 1
ATOM 579 C CA . PRO A 1 72 ? 17.583 -11.577 -14.671 1.00 98.44 72 PRO A CA 1
ATOM 580 C C . PRO A 1 72 ? 17.318 -11.518 -13.161 1.00 98.44 72 PRO A C 1
ATOM 582 O O . PRO A 1 72 ? 18.246 -11.550 -12.356 1.00 98.44 72 PRO A O 1
ATOM 585 N N . ALA A 1 73 ? 16.036 -11.490 -12.799 1.00 97.31 73 ALA A N 1
ATOM 586 C CA . ALA A 1 73 ? 15.519 -11.419 -11.433 1.00 97.31 73 ALA A CA 1
ATOM 587 C C . ALA A 1 73 ? 15.823 -10.124 -10.655 1.00 97.31 73 ALA A C 1
ATOM 589 O O . ALA A 1 73 ? 15.569 -10.075 -9.449 1.00 97.31 73 ALA A O 1
ATOM 590 N N . ASP A 1 74 ? 16.279 -9.058 -11.321 1.00 97.69 74 ASP A N 1
ATOM 591 C CA . ASP A 1 74 ? 16.339 -7.739 -10.691 1.00 97.69 74 ASP A CA 1
ATOM 592 C C . ASP A 1 74 ? 14.951 -7.279 -10.219 1.00 97.69 74 ASP A C 1
ATOM 594 O O . ASP A 1 74 ? 13.917 -7.587 -10.822 1.00 97.69 74 ASP A O 1
ATOM 598 N N . ILE A 1 75 ? 14.936 -6.522 -9.118 1.00 97.12 75 ILE A N 1
ATOM 599 C CA . ILE A 1 75 ? 13.715 -5.988 -8.508 1.00 97.12 75 ILE A CA 1
ATOM 600 C C . ILE A 1 75 ? 13.551 -4.521 -8.912 1.00 97.12 75 ILE A C 1
ATOM 602 O O . ILE A 1 75 ? 14.430 -3.694 -8.647 1.00 97.12 75 ILE A O 1
ATOM 606 N N . LEU A 1 76 ? 12.417 -4.206 -9.534 1.00 96.00 76 LEU A N 1
ATOM 607 C CA . LEU A 1 76 ? 12.067 -2.888 -10.054 1.00 96.00 76 LEU A CA 1
ATOM 608 C C . LEU A 1 76 ? 10.959 -2.269 -9.200 1.00 96.00 76 LEU A C 1
ATOM 610 O O . LEU A 1 76 ? 9.877 -2.841 -9.068 1.00 96.00 76 LEU A O 1
ATOM 614 N N . PHE A 1 77 ? 11.196 -1.069 -8.676 1.00 93.38 77 PHE A N 1
ATOM 615 C CA . PHE A 1 77 ? 10.153 -0.257 -8.053 1.00 93.38 77 PHE A CA 1
ATOM 616 C C . PHE A 1 77 ? 9.443 0.591 -9.107 1.00 93.38 77 PHE A C 1
ATOM 618 O O . PHE A 1 77 ? 10.121 1.292 -9.849 1.00 93.38 77 PHE A O 1
ATOM 625 N N . VAL A 1 78 ? 8.111 0.597 -9.166 1.00 93.06 78 VAL A N 1
ATOM 626 C CA . VAL A 1 78 ? 7.346 1.297 -10.215 1.00 93.06 78 VAL A CA 1
ATOM 627 C C . VAL A 1 78 ? 6.270 2.201 -9.604 1.00 93.06 78 VAL A C 1
ATOM 629 O O . VAL A 1 78 ? 5.456 1.745 -8.806 1.00 93.06 78 VAL A O 1
ATOM 632 N N . ARG A 1 79 ? 6.250 3.489 -9.986 1.00 88.69 79 ARG A N 1
ATOM 633 C CA . ARG A 1 79 ? 5.305 4.509 -9.466 1.00 88.69 79 ARG A CA 1
ATOM 634 C C . ARG A 1 79 ? 4.231 4.997 -10.438 1.00 88.69 79 ARG A C 1
ATOM 636 O O . ARG A 1 79 ? 3.413 5.834 -10.050 1.00 88.69 79 ARG A O 1
ATOM 643 N N . ASP A 1 80 ? 4.268 4.520 -11.674 1.00 90.25 80 ASP A N 1
ATOM 644 C CA . ASP A 1 80 ? 3.280 4.771 -12.723 1.00 90.25 80 ASP A CA 1
ATOM 645 C C . ASP A 1 80 ? 3.275 3.547 -13.632 1.00 90.25 80 ASP A C 1
ATOM 647 O O . ASP A 1 80 ? 4.159 3.352 -14.471 1.00 90.25 80 ASP A O 1
ATOM 651 N N . VAL A 1 81 ? 2.319 2.670 -13.366 1.00 93.25 81 VAL A N 1
ATOM 652 C CA . VAL A 1 81 ? 2.264 1.334 -13.954 1.00 93.25 81 VAL A CA 1
ATOM 653 C C . VAL A 1 81 ? 1.984 1.422 -15.453 1.00 93.25 81 VAL A C 1
ATOM 655 O O . VAL A 1 81 ? 2.692 0.809 -16.252 1.00 93.25 81 VAL A O 1
ATOM 658 N N . ASN A 1 82 ? 1.012 2.251 -15.838 1.00 92.81 82 ASN A N 1
ATOM 659 C CA . ASN A 1 82 ? 0.653 2.491 -17.233 1.00 92.81 82 ASN A CA 1
ATOM 660 C C . ASN A 1 82 ? 1.850 2.996 -18.039 1.00 92.81 82 ASN A C 1
ATOM 662 O O . ASN A 1 82 ? 2.158 2.490 -19.120 1.00 92.81 82 ASN A O 1
ATOM 666 N N . ARG A 1 83 ? 2.546 4.006 -17.509 1.00 91.56 83 ARG A N 1
ATOM 667 C CA . ARG A 1 83 ? 3.705 4.582 -18.185 1.00 91.56 83 ARG A CA 1
ATOM 668 C C . ARG A 1 83 ? 4.863 3.596 -18.261 1.00 91.56 83 ARG A C 1
ATOM 670 O O . ARG A 1 83 ? 5.484 3.487 -19.313 1.00 91.56 83 ARG A O 1
ATOM 677 N N . PHE A 1 84 ? 5.123 2.849 -17.191 1.00 94.50 84 PHE A N 1
ATOM 678 C CA . PHE A 1 84 ? 6.174 1.836 -17.165 1.00 94.50 84 PHE A CA 1
ATOM 679 C C . PHE A 1 84 ? 5.965 0.761 -18.237 1.00 94.50 84 PHE A C 1
ATOM 681 O O . PHE A 1 84 ? 6.887 0.470 -19.004 1.00 94.50 84 PHE A O 1
ATOM 688 N N . PHE A 1 85 ? 4.755 0.201 -18.335 1.00 95.94 85 PHE A N 1
ATOM 689 C CA . PHE A 1 85 ? 4.476 -0.842 -19.320 1.00 95.94 85 PHE A CA 1
ATOM 690 C C . PHE A 1 85 ? 4.524 -0.342 -20.764 1.00 95.94 85 PHE A C 1
ATOM 692 O O . PHE A 1 85 ? 4.873 -1.104 -21.663 1.00 95.94 85 PHE A O 1
ATOM 699 N N . ARG A 1 86 ? 4.240 0.942 -20.992 1.00 94.62 86 ARG A N 1
ATOM 700 C CA . ARG A 1 86 ? 4.351 1.564 -22.314 1.00 94.62 86 ARG A CA 1
ATOM 701 C C . ARG A 1 86 ? 5.792 1.923 -22.687 1.00 94.62 86 ARG A C 1
ATOM 703 O O . ARG A 1 86 ? 6.192 1.716 -23.826 1.00 94.62 86 ARG A O 1
ATOM 710 N N . GLU A 1 87 ? 6.559 2.491 -21.758 1.00 92.88 87 GLU A N 1
ATOM 711 C CA . GLU A 1 87 ? 7.827 3.173 -22.071 1.00 92.88 87 GLU A CA 1
ATOM 712 C C . GLU A 1 87 ? 9.079 2.384 -21.675 1.00 92.88 87 GLU A C 1
ATOM 714 O O . GLU A 1 87 ? 10.144 2.634 -22.233 1.00 92.88 87 GLU A O 1
ATOM 719 N N . MET A 1 88 ? 8.977 1.437 -20.737 1.00 94.69 88 MET A N 1
ATOM 720 C CA . MET A 1 88 ? 10.132 0.714 -20.187 1.00 94.69 88 MET A CA 1
ATOM 721 C C . MET A 1 88 ? 10.058 -0.786 -20.467 1.00 94.69 88 MET A C 1
ATOM 723 O O . MET A 1 88 ? 10.997 -1.360 -21.018 1.00 94.69 88 MET A O 1
ATOM 727 N N . HIS A 1 89 ? 8.932 -1.422 -20.138 1.00 97.12 89 HIS A N 1
ATOM 728 C CA . HIS A 1 89 ? 8.743 -2.870 -20.277 1.00 97.12 89 HIS A CA 1
ATOM 729 C C . HIS A 1 89 ? 9.066 -3.444 -21.678 1.00 97.12 89 HIS A C 1
ATOM 731 O O . HIS A 1 89 ? 9.668 -4.523 -21.735 1.00 97.12 89 HIS A O 1
ATOM 737 N N . PRO A 1 90 ? 8.744 -2.779 -22.812 1.00 97.50 90 PRO A N 1
ATOM 738 C CA . PRO A 1 90 ? 9.064 -3.309 -24.142 1.00 97.50 90 PRO A CA 1
ATOM 739 C C . PRO A 1 90 ? 10.571 -3.416 -24.414 1.00 97.50 90 PRO A C 1
ATOM 741 O O . PRO A 1 90 ? 10.996 -4.226 -25.239 1.00 97.50 90 PRO A O 1
ATOM 744 N N . PHE A 1 91 ? 11.381 -2.618 -23.712 1.00 96.88 91 PHE A N 1
ATOM 745 C CA . PHE A 1 91 ? 12.831 -2.542 -23.896 1.00 96.88 91 PHE A CA 1
ATOM 746 C C . PHE A 1 91 ? 13.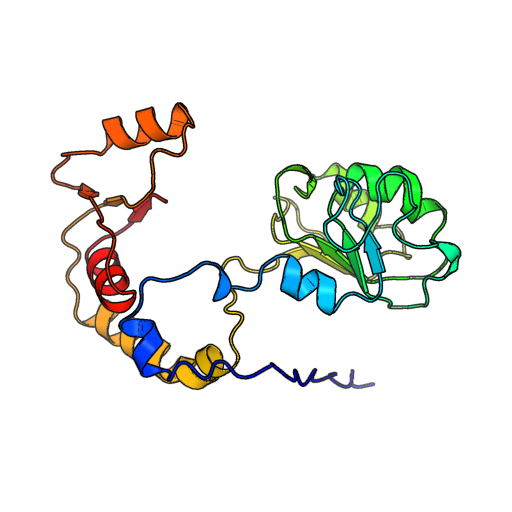613 -3.416 -22.909 1.00 96.88 91 PHE A C 1
ATOM 748 O O . PHE A 1 91 ? 14.778 -3.714 -23.162 1.00 96.88 91 PHE A O 1
ATOM 755 N N . ILE A 1 92 ? 12.981 -3.871 -21.824 1.00 97.75 92 ILE A N 1
ATOM 756 C CA . ILE A 1 92 ? 13.559 -4.868 -20.918 1.00 97.75 92 ILE A CA 1
ATOM 757 C C . ILE A 1 92 ? 13.484 -6.235 -21.608 1.00 97.75 92 ILE A C 1
ATOM 759 O O . ILE A 1 92 ? 12.416 -6.655 -22.059 1.00 97.75 92 ILE A O 1
ATOM 763 N N . ARG A 1 93 ? 14.622 -6.930 -21.722 1.00 98.06 93 ARG A N 1
ATOM 764 C CA . ARG A 1 93 ? 14.738 -8.208 -22.457 1.00 98.06 93 ARG A CA 1
ATOM 765 C C . ARG A 1 93 ? 14.807 -9.442 -21.567 1.00 98.06 93 ARG A C 1
ATOM 767 O O . ARG A 1 93 ? 14.682 -10.553 -22.070 1.00 98.06 93 ARG A O 1
ATOM 774 N N . VAL A 1 94 ? 15.003 -9.250 -20.268 1.00 98.56 94 VAL A N 1
ATOM 775 C CA . VAL A 1 94 ? 15.183 -10.332 -19.298 1.00 98.56 94 VAL A CA 1
ATOM 776 C C . VAL A 1 94 ? 14.039 -10.363 -18.283 1.00 98.56 94 VAL A C 1
ATOM 778 O O . VAL A 1 94 ? 13.381 -9.340 -18.080 1.00 98.56 94 VAL A O 1
ATOM 781 N N . PRO A 1 95 ? 13.791 -11.510 -17.628 1.00 98.56 95 PRO A N 1
ATOM 782 C CA . PRO A 1 95 ? 12.786 -11.593 -16.579 1.00 98.56 95 PRO A CA 1
ATOM 783 C C . PRO A 1 95 ? 13.154 -10.799 -15.323 1.00 98.56 95 PRO A C 1
ATOM 785 O O . PRO A 1 95 ? 14.307 -10.813 -14.904 1.00 98.56 95 PRO A O 1
ATOM 788 N N . TYR A 1 96 ? 12.178 -10.150 -14.693 1.00 98.62 96 TYR A N 1
ATOM 789 C CA . TYR A 1 96 ? 12.347 -9.278 -13.531 1.00 98.62 96 TYR A CA 1
ATOM 790 C C . TYR A 1 96 ? 11.176 -9.396 -12.540 1.00 98.62 96 TYR A C 1
ATOM 792 O O . TYR A 1 96 ? 10.110 -9.933 -12.855 1.00 98.62 96 TYR A O 1
ATOM 800 N N . ILE A 1 97 ? 11.375 -8.883 -11.325 1.00 98.56 97 ILE A N 1
ATOM 801 C CA . ILE A 1 97 ? 10.351 -8.780 -10.276 1.00 98.56 97 ILE A CA 1
ATOM 802 C C . ILE A 1 97 ? 9.923 -7.319 -10.156 1.00 98.56 97 ILE A C 1
ATOM 804 O O . ILE A 1 97 ? 10.763 -6.423 -10.121 1.00 98.56 97 ILE A O 1
ATOM 808 N N . MET A 1 98 ? 8.621 -7.066 -10.065 1.00 97.12 98 MET A N 1
ATOM 809 C CA . MET A 1 98 ? 8.073 -5.717 -9.957 1.00 97.12 98 MET A CA 1
ATOM 810 C C . MET A 1 98 ? 7.467 -5.459 -8.580 1.00 97.12 98 MET A C 1
ATOM 812 O O . MET A 1 98 ? 6.818 -6.326 -7.996 1.00 97.12 98 MET A O 1
ATOM 816 N N . VAL A 1 99 ? 7.648 -4.243 -8.074 1.00 94.81 99 VAL A N 1
ATOM 817 C CA . VAL A 1 99 ? 7.064 -3.765 -6.821 1.00 94.81 99 VAL A CA 1
ATOM 818 C C . VAL A 1 99 ? 6.387 -2.418 -7.057 1.00 94.81 99 VAL A C 1
ATOM 820 O O . VAL A 1 99 ? 7.026 -1.479 -7.528 1.00 94.81 99 VAL A O 1
ATOM 823 N N . THR A 1 100 ? 5.115 -2.297 -6.682 1.00 92.75 100 THR A N 1
ATOM 824 C CA . THR A 1 100 ? 4.368 -1.031 -6.666 1.00 92.75 100 THR A CA 1
ATOM 825 C C . THR A 1 100 ? 3.868 -0.758 -5.248 1.00 92.75 100 THR A C 1
ATOM 827 O O . THR A 1 100 ? 3.268 -1.614 -4.592 1.00 92.75 100 THR A O 1
ATOM 830 N N . HIS A 1 101 ? 4.162 0.424 -4.710 1.00 82.75 101 HIS A N 1
ATOM 831 C CA . HIS A 1 101 ? 3.855 0.737 -3.317 1.00 82.75 101 HIS A CA 1
ATOM 832 C C . HIS A 1 101 ? 3.693 2.244 -3.113 1.00 82.75 101 HIS A C 1
ATOM 834 O O . HIS A 1 101 ? 4.612 2.943 -2.658 1.00 82.75 101 HIS A O 1
ATOM 840 N N . GLY A 1 102 ? 2.495 2.749 -3.385 1.00 70.25 102 GLY A N 1
ATOM 841 C CA . GLY A 1 102 ? 2.290 4.187 -3.376 1.00 70.25 102 GLY A CA 1
ATOM 842 C C . GLY A 1 102 ? 0.850 4.619 -3.557 1.00 70.25 102 GLY A C 1
ATOM 843 O O . GLY A 1 102 ? 0.023 4.306 -2.715 1.00 70.25 102 GLY A O 1
ATOM 844 N N . GLU A 1 103 ? 0.603 5.481 -4.539 1.00 70.44 103 GLU A N 1
ATOM 845 C CA . GLU A 1 103 ? -0.624 6.287 -4.651 1.00 70.44 103 GLU A CA 1
ATOM 846 C C . GLU A 1 103 ? -1.497 5.840 -5.842 1.00 70.44 103 GLU A C 1
ATOM 848 O O . GLU A 1 103 ? -1.207 4.854 -6.504 1.00 70.44 103 GLU A O 1
ATOM 853 N N . HIS A 1 104 ? -2.554 6.593 -6.156 1.00 73.19 104 HIS A N 1
ATOM 854 C CA . HIS A 1 104 ? -3.529 6.314 -7.224 1.00 73.19 104 HIS A CA 1
ATOM 855 C C . HIS A 1 104 ? -2.966 5.858 -8.592 1.00 73.19 104 HIS A C 1
ATOM 857 O O . HIS A 1 104 ? -3.569 4.992 -9.211 1.00 73.19 104 HIS A O 1
ATOM 863 N N . LEU A 1 105 ? -1.824 6.381 -9.065 1.00 78.69 105 LEU A N 1
ATOM 864 C CA . LEU A 1 105 ? -1.210 5.973 -10.351 1.00 78.69 105 LEU A CA 1
ATOM 865 C C . LEU A 1 105 ? -0.598 4.560 -10.339 1.00 78.69 105 LEU A C 1
ATOM 867 O O . LEU A 1 105 ? -0.151 4.051 -11.365 1.00 78.69 105 LEU A O 1
ATOM 871 N N . GLU A 1 106 ? -0.541 3.948 -9.163 1.00 79.44 106 GLU A N 1
ATOM 872 C CA . GLU A 1 106 ? -0.016 2.606 -8.929 1.00 79.44 106 GLU A CA 1
ATOM 873 C C . GLU A 1 106 ? -1.146 1.593 -8.711 1.00 79.44 106 GLU A C 1
ATOM 875 O O . GLU A 1 106 ? -0.876 0.426 -8.421 1.00 79.44 106 GLU A O 1
ATOM 880 N N . ALA A 1 107 ? -2.404 2.041 -8.825 1.00 83.62 107 ALA A N 1
ATOM 881 C CA . ALA A 1 107 ? -3.574 1.186 -8.747 1.00 83.62 107 ALA A CA 1
ATOM 882 C C . ALA A 1 107 ? -3.565 0.179 -9.900 1.00 83.62 107 ALA A C 1
ATOM 884 O O . ALA A 1 107 ? -3.458 0.544 -11.072 1.00 83.62 107 ALA A O 1
ATOM 885 N N . VAL A 1 108 ? -3.681 -1.097 -9.545 1.00 87.38 108 VAL A N 1
ATOM 886 C CA . VAL A 1 108 ? -3.674 -2.200 -10.501 1.00 87.38 108 VAL A CA 1
ATOM 887 C C . VAL A 1 108 ? -5.105 -2.489 -10.926 1.00 87.38 108 VAL A C 1
ATOM 889 O O . VAL A 1 108 ? -5.967 -2.780 -10.099 1.00 87.38 108 VAL A O 1
ATOM 892 N N . THR A 1 109 ? -5.351 -2.403 -12.226 1.00 91.00 109 THR A N 1
ATOM 893 C CA . THR A 1 109 ? -6.631 -2.774 -12.846 1.00 91.00 109 THR A CA 1
ATOM 894 C C . THR A 1 109 ? -6.524 -4.146 -13.502 1.00 91.00 109 THR A C 1
ATOM 896 O O . THR A 1 109 ? -5.426 -4.691 -13.642 1.00 91.00 109 THR A O 1
ATOM 899 N N . LYS A 1 110 ? -7.658 -4.688 -13.946 1.00 92.50 110 LYS A N 1
ATOM 900 C CA . LYS A 1 110 ? -7.716 -5.958 -14.671 1.00 92.50 110 LYS A CA 1
ATOM 901 C C . LYS A 1 110 ? -6.818 -5.963 -15.909 1.00 92.50 110 LYS A C 1
ATOM 903 O O . LYS A 1 110 ? -6.093 -6.922 -16.144 1.00 92.50 110 LYS A O 1
ATOM 908 N N . GLU A 1 111 ? -6.821 -4.876 -16.672 1.00 93.94 111 GLU A N 1
ATOM 909 C CA . GLU A 1 111 ? -6.040 -4.737 -17.905 1.00 93.94 111 GLU A CA 1
ATOM 910 C C . GLU A 1 111 ? -4.540 -4.846 -17.629 1.00 93.94 111 GLU A C 1
ATOM 912 O O . GLU A 1 111 ? -3.796 -5.416 -18.421 1.00 93.94 111 GLU A O 1
ATOM 917 N N . HIS A 1 112 ? -4.093 -4.357 -16.471 1.00 94.69 112 HIS A N 1
ATOM 918 C CA . HIS A 1 112 ? -2.696 -4.468 -16.082 1.00 94.69 112 HIS A CA 1
ATOM 919 C C . HIS A 1 112 ? -2.269 -5.908 -15.788 1.00 94.69 112 HIS A C 1
ATOM 921 O O . HIS A 1 112 ? -1.095 -6.237 -15.959 1.00 94.69 112 HIS A O 1
ATOM 927 N N . LEU A 1 113 ? -3.189 -6.773 -15.349 1.00 94.50 113 LEU A N 1
ATOM 928 C CA . LEU A 1 113 ? -2.866 -8.173 -15.074 1.00 94.50 113 LEU A CA 1
ATOM 929 C C . LEU A 1 113 ? -2.493 -8.934 -16.350 1.00 94.50 113 LEU A C 1
ATOM 931 O O . LEU A 1 113 ? -1.723 -9.882 -16.256 1.00 94.50 113 LEU A O 1
ATOM 935 N N . LEU A 1 114 ? -2.927 -8.478 -17.532 1.00 95.62 114 LEU A N 1
ATOM 936 C CA . LEU A 1 114 ? -2.533 -9.064 -18.821 1.00 95.62 114 LEU A CA 1
ATOM 937 C C . LEU A 1 114 ? -1.016 -8.993 -19.056 1.00 95.62 114 LEU A C 1
ATOM 939 O O . LEU A 1 114 ? -0.438 -9.859 -19.704 1.00 95.62 114 LEU A O 1
ATOM 943 N N . TYR A 1 115 ? -0.328 -7.999 -18.482 1.00 96.94 115 TYR A N 1
ATOM 944 C CA . TYR A 1 115 ? 1.135 -7.934 -18.555 1.00 96.94 115 TYR A CA 1
ATOM 945 C C . TYR A 1 115 ? 1.832 -9.037 -17.747 1.00 96.94 115 TYR A C 1
ATOM 947 O O . TYR A 1 115 ? 3.030 -9.253 -17.921 1.00 96.94 115 TYR A O 1
ATOM 955 N N . LEU A 1 116 ? 1.121 -9.735 -16.856 1.00 96.88 116 LEU A N 1
ATOM 956 C CA . LEU A 1 116 ? 1.678 -10.848 -16.090 1.00 96.88 116 LEU A CA 1
ATOM 957 C C . LEU A 1 116 ? 1.732 -12.157 -16.883 1.00 96.88 116 LEU A C 1
ATOM 959 O O . LEU A 1 116 ? 2.458 -13.069 -16.472 1.00 96.88 116 LEU A O 1
ATOM 963 N N . ASP A 1 117 ? 1.040 -12.243 -18.019 1.00 97.44 117 ASP A N 1
ATOM 964 C CA . ASP A 1 117 ? 1.199 -13.348 -18.966 1.00 97.44 117 ASP A CA 1
ATOM 965 C C . ASP A 1 117 ? 2.555 -13.277 -19.685 1.00 97.44 117 ASP A C 1
ATOM 967 O O . ASP A 1 117 ? 3.112 -14.308 -20.070 1.00 97.44 117 ASP A O 1
ATOM 971 N N . ASP A 1 118 ? 3.153 -12.081 -19.789 1.00 98.31 118 ASP A N 1
ATOM 972 C CA . ASP A 1 118 ? 4.501 -11.919 -20.331 1.00 98.31 118 ASP A CA 1
ATOM 973 C C . ASP A 1 118 ? 5.522 -12.659 -19.431 1.00 98.31 118 ASP A C 1
ATOM 975 O O . ASP A 1 118 ? 5.580 -12.434 -18.210 1.00 98.31 118 ASP A O 1
ATOM 979 N N . PRO A 1 119 ? 6.356 -13.558 -19.991 1.00 98.12 119 PRO A N 1
ATOM 980 C CA . PRO A 1 119 ? 7.340 -14.316 -19.220 1.00 98.12 119 PRO A CA 1
ATOM 981 C C . PRO A 1 119 ? 8.419 -13.437 -18.575 1.00 98.12 119 PRO A C 1
ATOM 983 O O . PRO A 1 119 ? 9.085 -13.889 -17.642 1.00 98.12 119 PRO A O 1
ATOM 986 N N . LYS A 1 120 ? 8.593 -12.186 -19.025 1.00 98.44 120 LYS A N 1
ATOM 987 C CA . LYS A 1 120 ? 9.513 -11.234 -18.402 1.00 98.44 120 LYS A CA 1
ATOM 988 C C . LYS A 1 120 ? 9.046 -10.799 -17.017 1.00 98.44 120 LYS A C 1
ATOM 990 O O . LYS A 1 120 ? 9.880 -10.430 -16.202 1.00 98.44 120 LYS A O 1
ATOM 995 N N . VAL A 1 121 ? 7.750 -10.827 -16.711 1.00 98.31 121 VAL A N 1
ATOM 996 C CA . VAL A 1 121 ? 7.295 -10.508 -15.354 1.00 98.31 121 VAL A CA 1
ATOM 997 C C . VAL A 1 121 ? 7.257 -11.799 -14.547 1.00 98.31 121 VAL A C 1
ATOM 999 O O . VAL A 1 121 ? 6.410 -12.660 -14.779 1.00 98.31 121 VAL A O 1
ATOM 1002 N N . ILE A 1 122 ? 8.200 -11.951 -13.613 1.00 98.50 122 ILE A N 1
ATOM 1003 C CA . ILE A 1 122 ? 8.306 -13.126 -12.732 1.00 98.50 122 ILE A CA 1
ATOM 1004 C C . ILE A 1 122 ? 7.236 -13.055 -11.641 1.00 98.50 122 ILE A C 1
ATOM 1006 O O . ILE A 1 122 ? 6.531 -14.026 -11.378 1.00 98.50 122 ILE A O 1
ATOM 1010 N N . ALA A 1 123 ? 7.141 -11.894 -10.997 1.00 98.00 123 ALA A N 1
ATOM 1011 C CA . ALA A 1 123 ? 6.225 -11.614 -9.905 1.00 98.00 123 ALA A CA 1
ATOM 1012 C C . ALA A 1 123 ? 5.972 -10.108 -9.819 1.00 98.00 123 ALA A C 1
ATOM 1014 O O . ALA A 1 123 ? 6.863 -9.307 -10.111 1.00 98.00 123 ALA A O 1
ATOM 1015 N N . TRP A 1 124 ? 4.780 -9.729 -9.371 1.00 96.94 124 TRP A N 1
ATOM 1016 C CA . TRP A 1 124 ? 4.409 -8.350 -9.097 1.00 96.94 124 TRP A CA 1
ATOM 1017 C C . TRP A 1 124 ? 3.807 -8.233 -7.702 1.00 96.94 124 TRP A C 1
ATOM 1019 O O . TRP A 1 124 ? 2.725 -8.749 -7.433 1.00 96.94 124 TRP A O 1
ATOM 1029 N N . PHE A 1 125 ? 4.513 -7.524 -6.825 1.00 94.56 125 PHE A N 1
ATOM 1030 C CA . PHE A 1 125 ? 4.055 -7.176 -5.488 1.00 94.56 125 PHE A CA 1
ATOM 1031 C C . PHE A 1 125 ? 3.414 -5.784 -5.474 1.00 94.56 125 PHE A C 1
ATOM 1033 O O . PHE A 1 125 ? 4.081 -4.811 -5.825 1.00 94.56 125 PHE A O 1
ATOM 1040 N N . ALA A 1 126 ? 2.150 -5.664 -5.062 1.00 91.81 126 ALA A N 1
ATOM 1041 C CA . ALA A 1 126 ? 1.418 -4.393 -5.108 1.00 91.81 126 ALA A CA 1
ATOM 1042 C C . ALA A 1 126 ? 0.659 -4.085 -3.814 1.00 91.81 126 ALA A C 1
ATOM 1044 O O . ALA A 1 126 ? -0.037 -4.944 -3.281 1.00 91.81 126 ALA A O 1
ATOM 1045 N N . ILE A 1 127 ? 0.731 -2.841 -3.330 1.00 86.88 127 ILE A N 1
ATOM 1046 C CA . ILE A 1 127 ? -0.051 -2.396 -2.159 1.00 86.88 127 ILE A CA 1
ATOM 1047 C C . ILE A 1 127 ? -1.544 -2.187 -2.473 1.00 86.88 127 ILE A C 1
ATOM 1049 O O . ILE A 1 127 ? -2.403 -2.344 -1.607 1.00 86.88 127 ILE A O 1
ATOM 1053 N N . HIS A 1 128 ? -1.853 -1.819 -3.718 1.00 84.00 128 HIS A N 1
ATOM 1054 C CA . HIS A 1 128 ? -3.210 -1.636 -4.221 1.00 84.00 128 HIS A CA 1
ATOM 1055 C C . HIS A 1 128 ? -3.568 -2.850 -5.069 1.00 84.00 128 HIS A C 1
ATOM 1057 O O . HIS A 1 128 ? -3.258 -2.899 -6.258 1.00 84.00 128 HIS A O 1
ATOM 1063 N N . ALA A 1 129 ? -4.151 -3.854 -4.417 1.00 80.44 129 ALA A N 1
ATOM 1064 C CA . ALA A 1 129 ? -4.558 -5.081 -5.081 1.00 80.44 129 ALA A CA 1
ATOM 1065 C C . ALA A 1 129 ? -5.653 -4.812 -6.123 1.00 80.44 129 ALA A C 1
ATOM 1067 O O . ALA A 1 129 ? -6.528 -3.973 -5.903 1.00 80.44 129 ALA A O 1
ATOM 1068 N N . CYS A 1 130 ? -5.606 -5.554 -7.227 1.00 82.94 130 CYS A N 1
ATOM 1069 C CA . CYS A 1 130 ? -6.751 -5.708 -8.113 1.00 82.94 130 CYS A CA 1
ATOM 1070 C C . CYS A 1 130 ? -7.782 -6.640 -7.452 1.00 82.94 130 CYS A C 1
ATOM 1072 O O . CYS A 1 130 ? -7.416 -7.487 -6.635 1.00 82.94 130 CYS A O 1
ATOM 1074 N N . GLU A 1 131 ? -9.059 -6.501 -7.807 1.00 82.81 131 GLU A N 1
ATOM 1075 C CA . GLU A 1 131 ? -10.109 -7.437 -7.377 1.00 82.81 131 GLU A CA 1
ATOM 1076 C C . GLU A 1 131 ? -9.927 -8.828 -8.004 1.00 82.81 131 GLU A C 1
ATOM 1078 O O . GLU A 1 131 ? -10.360 -9.831 -7.439 1.00 82.81 131 GLU A O 1
ATOM 1083 N N . GLU A 1 132 ? -9.245 -8.898 -9.150 1.00 89.19 132 GLU A N 1
ATOM 1084 C CA . GL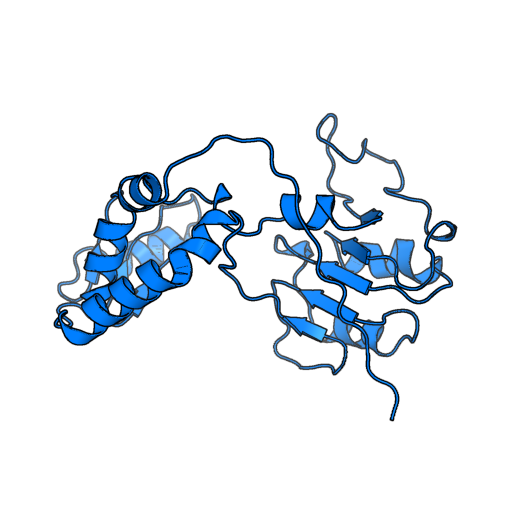U A 1 132 ? -8.902 -10.150 -9.813 1.00 89.19 132 GLU A CA 1
ATOM 1085 C C . GLU A 1 132 ? -7.547 -10.697 -9.353 1.00 89.19 132 GLU A C 1
ATOM 1087 O O . GLU A 1 132 ? -6.615 -9.964 -9.006 1.00 89.19 132 GLU A O 1
ATOM 1092 N N . THR A 1 133 ? -7.427 -12.022 -9.374 1.00 89.12 133 THR A N 1
ATOM 1093 C CA . THR A 1 133 ? -6.211 -12.736 -8.979 1.00 89.12 133 THR A CA 1
ATOM 1094 C C . THR A 1 133 ? -5.428 -13.204 -10.195 1.00 89.12 133 THR A C 1
ATOM 1096 O O . THR A 1 133 ? -6.009 -13.728 -11.141 1.00 89.12 133 THR A O 1
ATOM 1099 N N . HIS A 1 134 ? -4.101 -13.136 -10.121 1.00 96.00 134 HIS A N 1
ATOM 1100 C CA . HIS A 1 134 ? -3.200 -13.747 -11.094 1.00 96.00 134 HIS A CA 1
ATOM 1101 C C . HIS A 1 134 ? -2.087 -14.511 -10.349 1.00 96.00 134 HIS A C 1
ATOM 1103 O O . HIS A 1 134 ? -1.609 -13.998 -9.336 1.00 96.00 134 HIS A O 1
ATOM 1109 N N . PRO A 1 135 ? -1.611 -15.688 -10.812 1.00 97.19 135 PRO A N 1
ATOM 1110 C CA . PRO A 1 135 ? -0.616 -16.490 -10.083 1.00 97.19 135 PRO A CA 1
ATOM 1111 C C . PRO A 1 135 ? 0.706 -15.773 -9.779 1.00 97.19 135 PRO A C 1
ATOM 1113 O O . PRO A 1 135 ? 1.396 -16.128 -8.828 1.00 97.19 135 PRO A O 1
ATOM 1116 N N . LYS A 1 136 ? 1.052 -14.767 -10.591 1.00 97.81 136 LYS A N 1
ATOM 1117 C CA . LYS A 1 136 ? 2.241 -13.915 -10.423 1.00 97.81 136 LYS A CA 1
ATOM 1118 C C . LYS A 1 136 ? 1.968 -12.593 -9.690 1.00 97.81 136 LYS A C 1
ATOM 1120 O O . LYS A 1 136 ? 2.881 -11.781 -9.566 1.00 97.81 136 LYS A O 1
ATOM 1125 N N . PHE A 1 137 ? 0.733 -12.336 -9.258 1.00 96.06 137 PHE A N 1
ATOM 1126 C CA . PHE A 1 137 ? 0.352 -11.109 -8.558 1.00 96.06 137 PHE A CA 1
ATOM 1127 C C . PHE A 1 137 ? 0.218 -11.359 -7.058 1.00 96.06 137 PHE A C 1
ATOM 1129 O O . PHE A 1 137 ? -0.528 -12.236 -6.627 1.00 96.06 137 PHE A O 1
ATOM 1136 N N . TYR A 1 138 ? 0.918 -10.561 -6.258 1.00 93.56 138 TYR A N 1
ATOM 1137 C CA . TYR A 1 138 ? 1.011 -10.735 -4.815 1.00 93.56 138 TYR A CA 1
ATOM 1138 C C . TYR A 1 138 ? 0.656 -9.426 -4.101 1.00 93.56 138 TYR A C 1
ATOM 1140 O O . TYR A 1 138 ? 1.422 -8.461 -4.153 1.00 93.56 138 TYR A O 1
ATOM 1148 N N . PRO A 1 139 ? -0.485 -9.351 -3.399 1.00 88.81 139 PRO A N 1
ATOM 1149 C CA . PRO A 1 139 ? -0.811 -8.161 -2.632 1.00 88.81 139 PRO A CA 1
ATOM 1150 C C . PRO A 1 139 ? 0.176 -7.985 -1.468 1.00 88.81 139 PRO A C 1
ATOM 1152 O O . PRO A 1 139 ? 0.429 -8.915 -0.700 1.00 88.81 139 PRO A O 1
ATOM 1155 N N . ILE A 1 140 ? 0.725 -6.780 -1.319 1.00 85.81 140 ILE A N 1
ATOM 1156 C CA . ILE A 1 140 ? 1.513 -6.377 -0.152 1.00 85.81 140 ILE A CA 1
ATOM 1157 C C . ILE A 1 140 ? 0.521 -5.951 0.934 1.00 85.81 140 ILE A C 1
ATOM 1159 O O . ILE A 1 140 ? -0.239 -5.005 0.713 1.00 85.81 140 ILE A O 1
ATOM 1163 N N . PRO A 1 141 ? 0.519 -6.590 2.118 1.00 75.25 141 PRO A N 1
ATOM 1164 C CA . PRO A 1 141 ? -0.367 -6.185 3.198 1.00 75.25 141 PRO A CA 1
ATOM 1165 C C . PRO A 1 141 ? -0.139 -4.721 3.591 1.00 75.25 141 PRO A C 1
ATOM 1167 O O . PRO A 1 141 ? 0.985 -4.299 3.875 1.00 75.25 141 PRO A O 1
ATOM 1170 N N . LEU A 1 142 ? -1.216 -3.941 3.665 1.00 68.69 142 LEU A N 1
ATOM 1171 C CA . LEU A 1 142 ? -1.175 -2.620 4.284 1.00 68.69 142 LEU A CA 1
ATOM 1172 C C . LEU A 1 142 ? -0.866 -2.767 5.781 1.00 68.69 142 LEU A C 1
ATOM 1174 O O . LEU A 1 142 ? -1.446 -3.607 6.466 1.00 68.69 142 LEU A O 1
ATOM 1178 N N . GLY A 1 143 ? 0.038 -1.935 6.304 1.00 61.28 143 GLY A N 1
ATOM 1179 C CA . GLY A 1 143 ? 0.351 -1.911 7.738 1.00 61.28 143 GLY A CA 1
ATOM 1180 C C . GLY A 1 143 ? 1.530 -2.786 8.182 1.00 61.28 143 GLY A C 1
ATOM 1181 O O . GLY A 1 143 ? 1.695 -3.011 9.381 1.00 61.28 143 GLY A O 1
ATOM 1182 N N . VAL A 1 144 ? 2.390 -3.238 7.264 1.00 57.44 144 VAL A N 1
ATOM 1183 C CA . VAL A 1 144 ? 3.667 -3.877 7.630 1.00 57.44 144 VAL A CA 1
ATOM 1184 C C . VAL A 1 144 ? 4.561 -2.858 8.341 1.00 57.44 144 VAL A C 1
ATOM 1186 O O . VAL A 1 144 ? 4.794 -1.771 7.823 1.00 57.44 144 VAL A O 1
ATOM 1189 N N . LEU A 1 145 ? 5.057 -3.177 9.535 1.00 64.00 145 LEU A N 1
ATOM 1190 C CA . LEU A 1 145 ? 5.861 -2.258 10.352 1.00 64.00 145 LEU A CA 1
ATOM 1191 C C . LEU A 1 145 ? 7.313 -2.206 9.817 1.00 64.00 145 LEU A C 1
ATOM 1193 O O . LEU A 1 145 ? 7.873 -3.230 9.458 1.00 64.00 145 LEU A O 1
ATOM 1197 N N . GLN A 1 146 ? 7.954 -1.036 9.720 1.00 60.38 146 GLN A N 1
ATOM 1198 C CA . GLN A 1 146 ? 9.338 -0.900 9.221 1.00 60.38 146 GLN A CA 1
ATOM 1199 C C . GLN A 1 146 ? 10.381 -1.321 10.232 1.00 60.38 146 GLN A C 1
ATOM 1201 O O . GLN A 1 146 ? 11.407 -1.895 9.878 1.00 60.38 146 GLN A O 1
ATOM 1206 N N . LYS A 1 147 ? 10.180 -0.925 11.488 1.00 67.44 147 LYS A N 1
ATOM 1207 C CA . LYS A 1 147 ? 11.289 -0.885 12.431 1.00 67.44 147 LYS A CA 1
ATOM 1208 C C . LYS A 1 147 ? 11.559 -2.303 12.950 1.00 67.44 147 LYS A C 1
ATOM 1210 O O . LYS A 1 147 ? 10.669 -2.874 13.581 1.00 67.44 147 LYS A O 1
ATOM 1215 N N . PRO A 1 148 ? 12.768 -2.875 12.764 1.00 67.12 148 PRO A N 1
ATOM 1216 C CA . PRO A 1 148 ? 13.085 -4.241 13.194 1.00 67.12 148 PRO A CA 1
ATOM 1217 C C . PRO A 1 148 ? 12.758 -4.517 14.667 1.00 67.12 148 PRO A C 1
ATOM 1219 O O . PRO A 1 148 ? 12.335 -5.612 15.031 1.00 67.12 148 PRO A O 1
ATOM 1222 N N . TRP A 1 149 ? 12.905 -3.513 15.535 1.00 70.31 149 TRP A N 1
ATOM 1223 C CA . TRP A 1 149 ? 12.580 -3.650 16.954 1.00 70.31 149 TRP A CA 1
ATOM 1224 C C . TRP A 1 149 ? 11.075 -3.816 17.225 1.00 70.31 149 TRP A C 1
ATOM 1226 O O . TRP A 1 149 ? 10.720 -4.434 18.225 1.00 70.31 149 TRP A O 1
ATOM 1236 N N . ILE A 1 150 ? 10.190 -3.352 16.335 1.00 68.69 150 ILE A N 1
ATOM 1237 C CA . ILE A 1 150 ? 8.745 -3.600 16.424 1.00 68.69 150 ILE A CA 1
ATOM 1238 C C . ILE A 1 150 ? 8.455 -5.088 16.194 1.00 68.69 150 ILE A C 1
ATOM 1240 O O . ILE A 1 150 ? 7.689 -5.680 16.951 1.00 68.69 150 ILE A O 1
ATOM 1244 N N . TYR A 1 151 ? 9.133 -5.727 15.231 1.00 69.44 151 TYR A N 1
ATOM 1245 C CA . TYR A 1 151 ? 9.052 -7.182 15.040 1.00 69.44 151 TYR A CA 1
ATOM 1246 C C . TYR A 1 151 ? 9.583 -7.947 16.250 1.00 69.44 151 TYR A C 1
ATOM 1248 O O . TYR A 1 151 ? 8.958 -8.909 16.694 1.00 69.44 151 TYR A O 1
ATOM 1256 N N . LYS A 1 152 ? 10.694 -7.488 16.843 1.00 73.69 152 LYS A N 1
ATOM 1257 C CA . LYS A 1 152 ? 11.210 -8.055 18.103 1.00 73.69 152 LYS A CA 1
ATOM 1258 C C . LYS A 1 152 ? 10.219 -7.884 19.261 1.00 73.69 152 LYS A C 1
ATOM 1260 O O . LYS A 1 152 ? 10.172 -8.719 20.157 1.00 73.69 152 LYS A O 1
ATOM 1265 N N . ALA A 1 153 ? 9.397 -6.836 19.226 1.00 78.06 153 ALA A N 1
ATOM 1266 C CA . ALA A 1 153 ? 8.319 -6.594 20.177 1.00 78.06 153 ALA A CA 1
ATOM 1267 C C . ALA A 1 153 ? 6.982 -7.260 19.786 1.00 78.06 153 ALA A C 1
ATOM 1269 O O . ALA A 1 153 ? 5.987 -7.047 20.478 1.00 78.06 153 ALA A O 1
ATOM 1270 N N . SER A 1 154 ? 6.927 -8.077 18.725 1.00 78.00 154 SER A N 1
ATOM 1271 C CA . SER A 1 154 ? 5.693 -8.727 18.246 1.00 78.00 154 SER A CA 1
ATOM 1272 C C . SER A 1 154 ? 4.972 -9.520 19.336 1.00 78.00 154 SER A C 1
ATOM 1274 O O . SER A 1 154 ? 3.753 -9.433 19.448 1.00 78.00 154 SER A O 1
ATOM 1276 N N . SER A 1 155 ? 5.708 -10.212 20.210 1.00 82.19 155 SER A N 1
ATOM 1277 C CA . SER A 1 155 ? 5.141 -10.910 21.370 1.00 82.19 155 SER A CA 1
ATOM 1278 C C . SER A 1 155 ? 4.410 -9.959 22.326 1.00 82.19 155 SER A C 1
ATOM 1280 O O . SER A 1 155 ? 3.332 -10.289 22.820 1.00 82.19 155 SER A O 1
ATOM 1282 N N . ARG A 1 156 ? 4.937 -8.745 22.536 1.00 83.81 156 ARG A N 1
ATOM 1283 C CA . ARG A 1 156 ? 4.308 -7.701 23.361 1.00 83.81 156 ARG A CA 1
ATOM 1284 C C . ARG A 1 156 ? 3.051 -7.146 22.695 1.00 83.81 156 ARG A C 1
ATOM 1286 O O . ARG A 1 156 ? 2.038 -6.999 23.373 1.00 83.81 156 ARG A O 1
ATOM 1293 N N . PHE A 1 157 ? 3.083 -6.888 21.384 1.00 81.50 157 PHE A N 1
ATOM 1294 C CA . PHE A 1 157 ? 1.883 -6.491 20.633 1.00 81.50 157 PHE A CA 1
ATOM 1295 C C . PHE A 1 157 ? 0.812 -7.577 20.671 1.00 81.50 157 PHE A C 1
ATOM 1297 O O . PHE A 1 157 ? -0.340 -7.284 20.974 1.00 81.50 157 PHE A O 1
ATOM 1304 N N . ASN A 1 158 ? 1.189 -8.836 20.447 1.00 83.44 158 ASN A N 1
ATOM 1305 C CA . ASN A 1 158 ? 0.275 -9.973 20.512 1.00 83.44 158 ASN A CA 1
ATOM 1306 C C . ASN A 1 158 ? -0.341 -10.118 21.903 1.00 83.44 158 ASN A C 1
ATOM 1308 O O . ASN A 1 158 ? -1.550 -10.339 22.011 1.00 83.44 158 ASN A O 1
ATOM 1312 N N . LYS A 1 159 ? 0.456 -9.937 22.963 1.00 90.56 159 LYS A N 1
ATOM 1313 C CA . LYS A 1 159 ? -0.037 -9.903 24.342 1.00 90.56 159 LYS A CA 1
ATOM 1314 C C . LYS A 1 159 ? -1.044 -8.767 24.533 1.00 90.56 159 LYS A C 1
ATOM 1316 O O . LYS A 1 159 ? -2.171 -9.044 24.928 1.00 90.56 159 LYS A O 1
ATOM 1321 N N . LEU A 1 160 ? -0.700 -7.534 24.150 1.00 87.94 160 LEU A N 1
ATOM 1322 C CA . LEU A 1 160 ? -1.599 -6.379 24.245 1.00 87.94 160 LEU A CA 1
ATOM 1323 C C . LEU A 1 160 ? -2.904 -6.593 23.462 1.00 87.94 160 LEU A C 1
ATOM 1325 O O . LEU A 1 160 ? -3.983 -6.371 23.997 1.00 87.94 160 LEU A O 1
ATOM 1329 N N . PHE A 1 161 ? -2.841 -7.059 22.214 1.00 87.62 161 PHE A N 1
ATOM 1330 C CA . PHE A 1 161 ? -4.036 -7.338 21.414 1.00 87.62 161 PHE A CA 1
ATOM 1331 C C . PHE A 1 161 ? -4.882 -8.464 22.001 1.00 87.62 161 PHE A C 1
ATOM 1333 O O . PHE A 1 161 ? -6.102 -8.456 21.858 1.00 87.62 161 PHE A O 1
ATOM 1340 N N . THR A 1 162 ? -4.259 -9.457 22.630 1.00 91.00 162 THR A N 1
ATOM 1341 C CA . THR A 1 162 ? -4.978 -10.537 23.314 1.00 91.00 162 THR A CA 1
ATOM 1342 C C . THR A 1 162 ? -5.671 -10.013 24.567 1.00 91.00 162 THR A C 1
ATOM 1344 O O . THR A 1 162 ? -6.850 -10.294 24.759 1.00 91.00 162 THR A O 1
ATOM 1347 N N . GLU A 1 163 ? -4.985 -9.201 25.371 1.00 94.25 163 GLU A N 1
ATOM 1348 C CA . GLU A 1 163 ? -5.555 -8.538 26.548 1.00 94.25 163 GLU A CA 1
ATOM 1349 C C . GLU A 1 163 ? -6.730 -7.635 26.164 1.00 94.25 163 GLU A C 1
ATOM 1351 O O . GLU A 1 163 ? -7.810 -7.766 26.731 1.00 94.25 163 GLU A O 1
ATOM 1356 N N . LEU A 1 164 ? -6.566 -6.776 25.154 1.00 93.12 164 LEU A N 1
ATOM 1357 C CA . LEU A 1 164 ? -7.628 -5.882 24.683 1.00 93.12 164 LEU A CA 1
ATOM 1358 C C . LEU A 1 164 ? -8.829 -6.647 24.107 1.00 93.12 164 LEU A C 1
ATOM 1360 O O . LEU A 1 164 ? -9.963 -6.220 24.280 1.00 93.12 164 LEU A O 1
ATOM 1364 N N . ARG A 1 165 ? -8.615 -7.784 23.432 1.00 89.19 165 ARG A N 1
ATOM 1365 C CA . ARG A 1 165 ? -9.722 -8.607 22.914 1.00 89.19 165 ARG A CA 1
ATOM 1366 C C . ARG A 1 165 ? -10.491 -9.328 24.017 1.00 89.19 165 ARG A C 1
ATOM 1368 O O . ARG A 1 165 ? -11.703 -9.451 23.905 1.00 89.19 165 ARG A O 1
ATOM 1375 N N . LYS A 1 166 ? -9.796 -9.814 25.049 1.00 94.06 166 LYS A N 1
ATOM 1376 C CA . LYS A 1 166 ? -10.411 -10.559 26.158 1.00 94.06 166 LYS A CA 1
ATOM 1377 C C . LYS A 1 166 ? -11.092 -9.646 27.174 1.00 94.06 166 LYS A C 1
ATOM 1379 O O . LYS A 1 166 ? -12.150 -9.991 27.679 1.00 94.06 166 LYS A O 1
ATOM 1384 N N . ASN A 1 167 ? -10.484 -8.498 27.465 1.00 94.50 167 ASN A N 1
ATOM 1385 C CA . ASN A 1 167 ? -10.847 -7.689 28.628 1.00 94.50 167 ASN A CA 1
ATOM 1386 C C . ASN A 1 167 ? -11.644 -6.426 28.273 1.00 94.50 167 ASN A C 1
ATOM 1388 O O . ASN A 1 167 ? -12.076 -5.715 29.180 1.00 94.50 167 ASN A O 1
ATOM 1392 N N . THR A 1 168 ? -11.839 -6.114 26.987 1.00 95.06 168 THR A N 1
ATOM 1393 C CA . THR A 1 168 ? -12.591 -4.921 26.579 1.00 95.06 168 THR A CA 1
ATOM 1394 C C . THR A 1 168 ? -14.006 -5.270 26.129 1.00 95.06 168 THR A C 1
ATOM 1396 O O . THR A 1 168 ? -14.214 -5.965 25.136 1.00 95.06 168 THR A O 1
ATOM 1399 N N . VAL A 1 169 ? -14.994 -4.689 26.809 1.00 95.88 169 VAL A N 1
ATOM 1400 C CA . VAL A 1 169 ? -16.394 -4.706 26.369 1.00 95.88 169 VAL A CA 1
ATOM 1401 C C . VAL A 1 169 ? -16.593 -3.694 25.240 1.00 95.88 169 VAL A C 1
ATOM 1403 O O . VAL A 1 169 ? -16.166 -2.540 25.339 1.00 95.88 169 VAL A O 1
ATOM 1406 N N . LYS A 1 170 ? -17.266 -4.116 24.164 1.00 96.56 170 LYS A N 1
ATOM 1407 C CA . LYS A 1 170 ? -17.635 -3.235 23.050 1.00 96.56 170 LYS A CA 1
ATOM 1408 C C . LYS A 1 170 ? -18.743 -2.279 23.494 1.00 96.56 170 LYS A C 1
ATOM 1410 O O . LYS A 1 170 ? -19.868 -2.710 23.717 1.00 96.56 170 LYS A O 1
ATOM 1415 N N . LYS A 1 171 ? -18.413 -0.995 23.614 1.00 97.50 171 LYS A N 1
ATOM 1416 C CA . LYS A 1 171 ? -19.329 0.081 24.023 1.00 97.50 171 LYS A CA 1
ATOM 1417 C C . LYS A 1 171 ? -19.931 0.815 22.829 1.00 97.50 171 LYS A C 1
ATOM 1419 O O . LYS A 1 171 ? -21.070 1.255 22.899 1.00 97.50 171 LYS A O 1
ATOM 1424 N N . TYR A 1 172 ? -19.171 0.936 21.741 1.00 97.88 172 TYR A N 1
ATOM 1425 C CA . TYR A 1 172 ? -19.553 1.721 20.568 1.00 97.88 172 TYR A CA 1
ATOM 1426 C C . TYR A 1 172 ? -19.607 0.845 19.319 1.00 97.88 172 TYR A C 1
ATOM 1428 O O . TYR A 1 172 ? -18.881 -0.147 19.188 1.00 97.88 172 TYR A O 1
ATOM 1436 N N . LEU A 1 173 ? -20.456 1.228 18.369 1.00 96.62 173 LEU A N 1
ATOM 1437 C CA . LEU A 1 173 ? -20.478 0.598 17.055 1.00 96.62 173 LEU A CA 1
ATOM 1438 C C . LEU A 1 173 ? -19.258 1.040 16.245 1.00 96.62 173 LEU A C 1
ATOM 1440 O O . LEU A 1 173 ? -18.580 0.201 15.658 1.00 96.62 173 LEU A O 1
ATOM 1444 N N . LEU A 1 174 ? -18.957 2.338 16.260 1.00 96.94 174 LEU A N 1
ATOM 1445 C CA . LEU A 1 174 ? -17.983 2.957 15.372 1.00 96.94 174 LEU A CA 1
ATOM 1446 C C . LEU A 1 174 ? -16.940 3.759 16.154 1.00 96.94 174 LEU A C 1
ATOM 1448 O O . LEU A 1 174 ? -17.278 4.483 17.087 1.00 96.94 174 LEU A O 1
ATOM 1452 N N . TYR A 1 175 ? -15.681 3.660 15.741 1.00 96.62 175 TYR A N 1
ATOM 1453 C CA . TYR A 1 175 ? -14.609 4.573 16.122 1.00 96.62 175 TYR A CA 1
ATOM 1454 C C . TYR A 1 175 ? -14.264 5.465 14.932 1.00 96.62 175 TYR A C 1
ATOM 1456 O O . TYR A 1 175 ? -13.889 4.945 13.883 1.00 96.62 175 TYR A O 1
ATOM 1464 N N . MET A 1 176 ? -14.353 6.783 15.083 1.00 94.94 176 MET A N 1
ATOM 1465 C CA . MET A 1 176 ? -14.015 7.738 14.027 1.00 94.94 176 MET A CA 1
ATOM 1466 C C . MET A 1 176 ? -12.776 8.538 14.416 1.00 94.94 176 MET A C 1
ATOM 1468 O O . MET A 1 176 ? -12.806 9.284 15.391 1.00 94.94 176 MET A O 1
ATOM 1472 N N . ASN A 1 177 ? -11.684 8.401 13.660 1.00 89.69 177 ASN A N 1
ATOM 1473 C CA . ASN A 1 177 ? -10.446 9.140 13.924 1.00 89.69 177 ASN A CA 1
ATOM 1474 C C . ASN A 1 177 ? -9.690 9.452 12.626 1.00 89.69 177 ASN A C 1
ATOM 1476 O O . ASN A 1 177 ? -8.676 8.829 12.312 1.00 89.69 177 ASN A O 1
ATOM 1480 N N . PHE A 1 178 ? -10.191 10.429 11.872 1.00 87.00 178 PHE A N 1
ATOM 1481 C CA . PHE A 1 178 ? -9.518 10.959 10.691 1.00 87.00 178 PHE A CA 1
ATOM 1482 C C . PHE A 1 178 ? -9.593 12.487 10.655 1.00 87.00 178 PHE A C 1
ATOM 1484 O O . PHE A 1 178 ? -10.503 13.102 11.208 1.00 87.00 178 PHE A O 1
ATOM 1491 N N . ALA A 1 179 ? -8.616 13.110 9.996 1.00 81.69 179 ALA A N 1
ATOM 1492 C CA . ALA A 1 179 ? -8.607 14.552 9.786 1.00 81.69 179 ALA A CA 1
ATOM 1493 C C . ALA A 1 179 ? -9.485 14.948 8.590 1.00 81.69 179 ALA A C 1
ATOM 1495 O O . ALA A 1 179 ? -9.494 14.254 7.564 1.00 81.69 179 ALA A O 1
ATOM 1496 N N . ASP A 1 180 ? -10.129 16.115 8.691 1.00 78.19 180 ASP A N 1
ATOM 1497 C CA . ASP A 1 180 ? -10.790 16.801 7.578 1.00 78.19 180 ASP A CA 1
ATOM 1498 C C . ASP A 1 180 ? -9.727 17.239 6.560 1.00 78.19 180 ASP A C 1
ATOM 1500 O O . ASP A 1 180 ? -9.239 18.367 6.557 1.00 78.19 180 ASP A O 1
ATOM 1504 N N . SER A 1 181 ? -9.288 16.312 5.708 1.00 72.25 181 SER A N 1
ATOM 1505 C CA . SER A 1 181 ? -8.101 16.465 4.861 1.00 72.25 181 SER A CA 1
ATOM 1506 C C . SER A 1 181 ? -8.352 17.325 3.613 1.00 72.25 181 SER A C 1
ATOM 1508 O O . SER A 1 181 ? -7.912 16.966 2.523 1.00 72.25 181 SER A O 1
ATOM 1510 N N . LYS A 1 182 ? -9.124 18.413 3.737 1.00 79.31 182 LYS A N 1
ATOM 1511 C CA . LYS A 1 182 ? -9.629 19.248 2.625 1.00 79.31 182 LYS A CA 1
ATOM 1512 C C . LYS A 1 182 ? -10.420 18.481 1.545 1.00 79.31 182 LYS A C 1
ATOM 1514 O O . LYS A 1 182 ? -10.744 19.060 0.518 1.00 79.31 182 LYS A O 1
ATOM 1519 N N . LYS A 1 183 ? -10.761 17.210 1.781 1.00 81.31 183 LYS A N 1
ATOM 1520 C CA . LYS A 1 183 ? -11.590 16.386 0.894 1.00 81.31 183 LYS A CA 1
ATOM 1521 C C . LYS A 1 183 ? -13.066 16.565 1.269 1.00 81.31 183 LYS A C 1
ATOM 1523 O O . LYS A 1 183 ? -13.400 16.257 2.419 1.00 81.31 183 LYS A O 1
ATOM 1528 N N . PRO A 1 184 ? -13.929 17.089 0.378 1.00 89.12 184 PRO A N 1
ATOM 1529 C CA . PRO A 1 184 ? -15.341 17.328 0.683 1.00 89.12 184 PRO A CA 1
ATOM 1530 C C . PRO A 1 184 ? -16.067 16.082 1.204 1.00 89.12 184 PRO A C 1
ATOM 1532 O O . PRO A 1 184 ? -16.822 16.166 2.168 1.00 89.12 184 PRO A O 1
ATOM 1535 N N . GLU A 1 185 ? -15.757 14.912 0.653 1.00 88.94 185 GLU A N 1
ATOM 1536 C CA . GLU A 1 185 ? -16.374 13.632 1.004 1.00 88.94 185 GLU A CA 1
ATOM 1537 C C . GLU A 1 185 ? -16.101 13.263 2.467 1.00 88.94 185 GLU A C 1
ATOM 1539 O O . GLU A 1 185 ? -16.986 12.786 3.175 1.00 88.94 185 GLU A O 1
ATOM 1544 N N . ARG A 1 186 ? -14.892 13.557 2.967 1.00 89.25 186 ARG A N 1
ATOM 1545 C CA . ARG A 1 186 ? -14.535 13.316 4.374 1.00 89.25 186 ARG A CA 1
ATOM 1546 C C . ARG A 1 186 ? -15.326 14.199 5.331 1.00 89.25 186 ARG A C 1
ATOM 1548 O O . ARG A 1 186 ? -15.701 13.720 6.396 1.00 89.25 186 ARG A O 1
ATOM 1555 N N . LYS A 1 187 ? -15.629 15.442 4.941 1.00 91.06 187 LYS A N 1
ATOM 1556 C CA . LYS A 1 187 ? -16.479 16.333 5.747 1.00 91.06 187 LYS A CA 1
ATOM 1557 C C . LYS A 1 187 ? -17.902 15.792 5.846 1.00 91.06 187 LYS A C 1
ATOM 1559 O O . LYS A 1 187 ? -18.465 15.784 6.934 1.00 91.06 187 LYS A O 1
ATOM 1564 N N . VAL A 1 188 ? -18.457 15.304 4.733 1.00 93.62 188 VAL A N 1
ATOM 1565 C CA . VAL A 1 188 ? -19.794 14.687 4.700 1.00 93.62 188 VAL A CA 1
ATOM 1566 C C . VAL A 1 188 ? -19.836 13.456 5.605 1.00 93.62 188 VAL A C 1
ATOM 1568 O O . VAL A 1 188 ? -20.713 13.337 6.460 1.00 93.62 188 VAL A O 1
ATOM 1571 N N . VAL A 1 189 ? -18.848 12.568 5.472 1.00 93.31 189 VAL A N 1
ATOM 1572 C CA . VAL A 1 189 ? -18.723 11.374 6.315 1.00 93.31 189 VAL A CA 1
ATOM 1573 C C . VAL A 1 189 ? -18.602 11.757 7.792 1.00 93.31 189 VAL A C 1
ATOM 1575 O O . VAL A 1 189 ? -19.333 11.219 8.620 1.00 93.31 189 VAL A O 1
ATOM 1578 N N . LYS A 1 190 ? -17.748 12.727 8.137 1.00 93.69 190 LYS A N 1
ATOM 1579 C CA . LYS A 1 190 ? -17.597 13.191 9.520 1.00 93.69 190 LYS A CA 1
ATOM 1580 C C . LYS A 1 190 ? -18.907 13.743 10.075 1.00 93.69 190 LYS A C 1
ATOM 1582 O O . LYS A 1 190 ? -19.361 13.259 11.104 1.00 93.69 190 LYS A O 1
ATOM 1587 N N . ALA A 1 191 ? -19.554 14.666 9.365 1.00 93.81 191 ALA A N 1
ATOM 1588 C CA . ALA A 1 191 ? -20.830 15.251 9.779 1.00 93.81 191 ALA A CA 1
ATOM 1589 C C . ALA A 1 191 ? -21.941 14.199 9.961 1.00 93.81 191 ALA A C 1
ATOM 1591 O O . ALA A 1 191 ? -22.821 14.362 10.802 1.00 93.81 191 ALA A O 1
ATOM 1592 N N . THR A 1 192 ? -21.886 13.094 9.211 1.00 96.25 192 THR A N 1
ATOM 1593 C CA . THR A 1 192 ? -22.850 11.989 9.329 1.00 96.25 192 THR A CA 1
ATOM 1594 C C . THR A 1 192 ? -22.732 11.254 10.670 1.00 96.25 192 THR A C 1
ATOM 1596 O O . THR A 1 192 ? -23.747 10.866 11.257 1.00 96.25 192 THR A O 1
ATOM 1599 N N . PHE A 1 193 ? -21.508 11.052 11.166 1.00 96.44 193 PHE A N 1
ATOM 1600 C CA . PHE A 1 193 ? -21.234 10.213 12.339 1.00 96.44 193 PHE A CA 1
ATOM 1601 C C . PHE A 1 193 ? -20.865 10.993 13.606 1.00 96.44 193 PHE A C 1
ATOM 1603 O O . PHE A 1 193 ? -20.960 10.446 14.706 1.00 96.44 193 PHE A O 1
ATOM 1610 N N . GLU A 1 194 ? -20.446 12.248 13.479 1.00 94.56 194 GLU A N 1
ATOM 1611 C CA . GLU A 1 194 ? -20.058 13.096 14.601 1.00 94.56 194 GLU A CA 1
ATOM 1612 C C . GLU A 1 194 ? -21.241 13.325 15.555 1.00 94.56 194 GLU A C 1
ATOM 1614 O O . GLU A 1 194 ? -22.368 13.593 15.141 1.00 94.56 194 GLU A O 1
ATOM 1619 N N . GLY A 1 195 ? -20.997 13.159 16.859 1.00 94.06 195 GLY A N 1
ATOM 1620 C CA . GLY A 1 195 ? -22.009 13.354 17.904 1.00 94.06 195 GLY A CA 1
ATOM 1621 C C . GLY A 1 195 ? -23.043 12.228 18.030 1.00 94.06 195 GLY A C 1
ATOM 1622 O O . GLY A 1 195 ? -23.881 12.271 18.928 1.00 94.06 195 GLY A O 1
ATOM 1623 N N . LYS A 1 196 ? -22.995 11.194 17.180 1.00 97.81 196 LYS A N 1
ATOM 1624 C CA . LYS A 1 196 ? -23.874 10.024 17.318 1.00 97.81 196 LYS A CA 1
ATOM 1625 C C . LYS A 1 196 ? -23.459 9.196 18.534 1.00 97.81 196 LYS A C 1
ATOM 1627 O O . LYS A 1 196 ? -22.287 8.875 18.690 1.00 97.81 196 LYS A O 1
ATOM 1632 N N . SER A 1 197 ? -24.419 8.769 19.355 1.00 97.69 197 SER A N 1
ATOM 1633 C CA . SER A 1 197 ? -24.158 8.008 20.593 1.00 97.69 197 SER A CA 1
ATOM 1634 C C . SER A 1 197 ? -23.437 6.672 20.367 1.00 97.69 197 SER A C 1
ATOM 1636 O O . SER A 1 197 ? -22.714 6.195 21.237 1.00 97.69 197 SER A O 1
ATOM 1638 N N . TYR A 1 198 ? -23.595 6.078 19.182 1.00 97.56 198 TYR A N 1
ATOM 1639 C CA . TYR A 1 198 ? -22.919 4.842 18.786 1.00 97.56 198 TYR A CA 1
ATOM 1640 C C . TYR A 1 198 ? -21.528 5.065 18.167 1.00 97.56 198 TYR A C 1
ATOM 1642 O O . TYR A 1 198 ? -20.850 4.083 17.850 1.00 97.56 198 TYR A O 1
ATOM 1650 N N . CYS A 1 199 ? -21.110 6.318 17.965 1.00 97.75 199 CYS A N 1
ATOM 1651 C CA . CYS A 1 199 ? -19.842 6.692 17.351 1.00 97.75 199 CYS A CA 1
ATOM 1652 C C . CYS A 1 199 ? -18.932 7.384 18.370 1.00 97.75 199 CYS A C 1
ATOM 1654 O O . CYS A 1 199 ? -19.275 8.414 18.947 1.00 97.75 199 CYS A O 1
ATOM 1656 N N . LYS A 1 200 ? -17.734 6.836 18.572 1.00 96.75 200 LYS A N 1
ATOM 1657 C CA . LYS A 1 200 ? -16.700 7.451 19.399 1.00 96.75 200 LYS A CA 1
ATOM 1658 C C . LYS A 1 200 ? -15.758 8.278 18.532 1.00 96.75 200 LYS A C 1
ATOM 1660 O O . LYS A 1 200 ? -15.015 7.725 17.722 1.00 96.75 200 LYS A O 1
ATOM 1665 N N . ASN A 1 201 ? -15.742 9.587 18.768 1.00 94.50 201 ASN A N 1
ATOM 1666 C CA . ASN A 1 201 ? -14.781 10.502 18.161 1.00 94.50 201 ASN A CA 1
ATOM 1667 C C . ASN A 1 201 ? -13.412 10.350 18.836 1.00 94.50 201 ASN A C 1
ATOM 1669 O O . ASN A 1 201 ? -13.253 10.604 20.032 1.00 94.50 201 ASN A O 1
ATOM 1673 N N . GLY A 1 202 ? -12.422 9.915 18.067 1.00 91.44 202 GLY A N 1
ATOM 167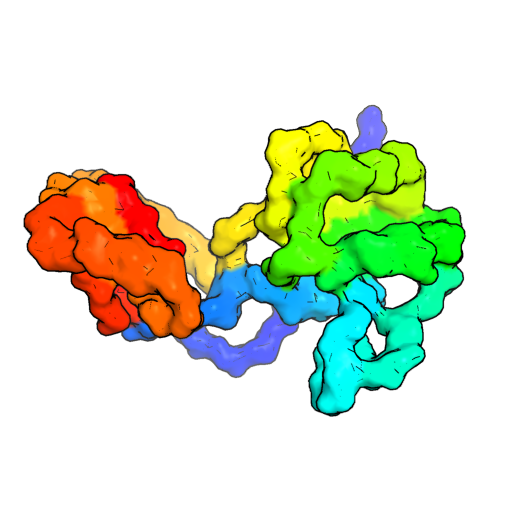4 C CA . GLY A 1 202 ? -11.041 9.816 18.502 1.00 91.44 202 GLY A CA 1
ATOM 1675 C C . GLY A 1 202 ? -10.363 11.182 18.579 1.00 91.44 202 GLY A C 1
ATOM 1676 O O . GLY A 1 202 ? -10.670 12.109 17.835 1.00 91.44 202 GLY A O 1
ATOM 1677 N N . THR A 1 203 ? -9.388 11.283 19.476 1.00 90.31 203 THR A N 1
ATOM 1678 C CA . THR A 1 203 ? -8.458 12.415 19.569 1.00 90.31 203 THR A CA 1
ATOM 1679 C C . THR A 1 203 ? -7.023 11.913 19.439 1.00 90.31 203 THR A C 1
ATOM 1681 O O . THR A 1 203 ? -6.750 10.721 19.613 1.00 90.31 203 THR A O 1
ATOM 1684 N N . ARG A 1 204 ? -6.072 12.804 19.139 1.00 85.00 204 ARG A N 1
ATOM 1685 C CA . ARG A 1 204 ? -4.651 12.433 19.088 1.00 85.00 204 ARG A CA 1
ATOM 1686 C C . ARG A 1 204 ? -4.186 11.975 20.474 1.00 85.00 204 ARG A C 1
ATOM 1688 O O . ARG A 1 204 ? -4.327 12.709 21.445 1.00 85.00 204 ARG A O 1
ATOM 1695 N N . LYS A 1 205 ? -3.632 10.764 20.565 1.00 88.75 205 LYS A N 1
ATOM 1696 C CA . LYS A 1 205 ? -3.136 10.166 21.814 1.00 88.75 205 LYS A CA 1
ATOM 1697 C C . LYS A 1 205 ? -2.007 9.163 21.550 1.00 88.75 205 LYS A C 1
ATOM 1699 O O . LYS A 1 205 ? -1.803 8.791 20.391 1.00 88.75 205 LYS A O 1
ATOM 1704 N N . PRO A 1 206 ? -1.275 8.724 22.590 1.00 88.62 206 PRO A N 1
ATOM 1705 C CA . PRO A 1 206 ? -0.281 7.663 22.460 1.00 88.62 206 PRO A CA 1
ATOM 1706 C C . PRO A 1 206 ? -0.870 6.385 21.862 1.00 88.62 206 PRO A C 1
ATOM 1708 O O . PRO A 1 206 ? -2.046 6.075 22.090 1.00 88.62 206 PRO A O 1
ATOM 1711 N N . PHE A 1 207 ? -0.055 5.616 21.136 1.00 83.44 207 PHE A N 1
ATOM 1712 C CA . PHE A 1 207 ? -0.525 4.445 20.389 1.00 83.44 207 PHE A CA 1
ATOM 1713 C C . PHE A 1 207 ? -1.283 3.432 21.261 1.00 83.44 207 PHE A C 1
ATOM 1715 O O . PHE A 1 207 ? -2.324 2.918 20.853 1.00 83.44 207 PHE A O 1
ATOM 1722 N N . ARG A 1 208 ? -0.838 3.194 22.503 1.00 87.00 208 ARG A N 1
ATOM 1723 C CA . ARG A 1 208 ? -1.552 2.297 23.429 1.00 87.00 208 ARG A CA 1
ATOM 1724 C C . ARG A 1 208 ? -2.942 2.819 23.798 1.00 87.00 208 ARG A C 1
ATOM 1726 O O . ARG A 1 208 ? -3.892 2.041 23.857 1.00 87.00 208 ARG A O 1
ATOM 1733 N N . GLY A 1 209 ? -3.064 4.126 24.032 1.00 90.69 209 GLY A N 1
ATOM 1734 C CA . GLY A 1 209 ? -4.346 4.774 24.309 1.00 90.69 209 GLY A CA 1
ATOM 1735 C C . GLY A 1 209 ? -5.295 4.674 23.117 1.00 90.69 209 GLY A C 1
ATOM 1736 O O . GLY A 1 209 ? -6.466 4.354 23.290 1.00 90.69 209 GLY A O 1
ATOM 1737 N N . TYR A 1 210 ? -4.765 4.860 21.907 1.00 90.19 210 TYR A N 1
ATOM 1738 C CA . TYR A 1 210 ? -5.501 4.691 20.655 1.00 90.19 210 TYR A CA 1
ATOM 1739 C C . TYR A 1 210 ? -6.034 3.260 20.496 1.00 90.19 210 TYR A C 1
ATOM 1741 O O . TYR A 1 210 ? -7.237 3.071 20.322 1.00 90.19 210 TYR A O 1
ATOM 1749 N N . LEU A 1 211 ? -5.177 2.245 20.662 1.00 91.50 211 LEU A N 1
ATOM 1750 C CA . LEU A 1 211 ? -5.592 0.840 20.583 1.00 91.50 211 LEU A CA 1
ATOM 1751 C C . LEU A 1 211 ? -6.646 0.477 21.635 1.00 91.50 211 LEU A C 1
ATOM 1753 O O . LEU A 1 211 ? -7.575 -0.275 21.339 1.00 91.50 211 LEU A O 1
ATOM 1757 N N . LYS A 1 212 ? -6.531 1.025 22.852 1.00 93.38 212 LYS A N 1
ATOM 1758 C CA . LYS A 1 212 ? -7.529 0.821 23.906 1.00 93.38 212 LYS A CA 1
ATOM 1759 C C . LYS A 1 212 ? -8.898 1.349 23.475 1.00 93.38 212 LYS A C 1
ATOM 1761 O O . LYS A 1 212 ? -9.874 0.617 23.587 1.00 93.38 212 LYS A O 1
ATOM 1766 N N . GLU A 1 213 ? -8.982 2.562 22.934 1.00 93.56 213 GLU A N 1
ATOM 1767 C CA . GLU A 1 213 ? -10.260 3.116 22.465 1.00 93.56 213 GLU A CA 1
ATOM 1768 C C . GLU A 1 213 ? -10.847 2.363 21.278 1.00 93.56 213 GLU A C 1
ATOM 1770 O O . GLU A 1 213 ? -12.037 2.052 21.282 1.00 93.56 213 GLU A O 1
ATOM 1775 N N . MET A 1 214 ? -10.018 2.016 20.291 1.00 93.81 214 MET A N 1
ATOM 1776 C CA . MET A 1 214 ? -10.460 1.178 19.176 1.00 93.81 214 MET A CA 1
ATOM 1777 C C . MET A 1 214 ? -11.009 -0.158 19.670 1.00 93.81 214 MET A C 1
ATOM 1779 O O . MET A 1 214 ? -11.999 -0.659 19.141 1.00 93.81 214 MET A O 1
ATOM 1783 N N . SER A 1 215 ? -10.391 -0.739 20.703 1.00 95.50 215 SER A N 1
ATOM 1784 C CA . SER A 1 215 ? -10.845 -2.012 21.254 1.00 95.50 215 SER A CA 1
ATOM 1785 C C . SER A 1 215 ? -12.237 -1.929 21.886 1.00 95.50 215 SER A C 1
ATOM 1787 O O . SER A 1 215 ? -12.909 -2.953 21.948 1.00 95.50 215 SER A O 1
ATOM 1789 N N . GLU A 1 216 ? -12.717 -0.740 22.265 1.00 97.25 216 GLU A N 1
ATOM 1790 C CA . GLU A 1 216 ? -14.088 -0.516 22.751 1.00 97.25 216 GLU A CA 1
ATOM 1791 C C . GLU A 1 216 ? -15.120 -0.417 21.614 1.00 97.25 216 GLU A C 1
ATOM 1793 O O . GLU A 1 216 ? -16.319 -0.347 21.884 1.00 97.25 216 GLU A O 1
ATOM 1798 N N . CYS A 1 217 ? -14.684 -0.412 20.353 1.00 96.75 217 CYS A N 1
ATOM 1799 C CA . CYS A 1 217 ? -15.534 -0.210 19.181 1.00 96.75 217 CYS A CA 1
ATOM 1800 C C . CYS A 1 217 ? -15.596 -1.477 18.309 1.00 96.75 217 CYS A C 1
ATOM 1802 O O . CYS A 1 217 ? -14.686 -2.316 18.349 1.00 96.75 217 CYS A O 1
ATOM 1804 N N . LYS A 1 218 ? -16.681 -1.655 17.542 1.00 94.38 218 LYS A N 1
ATOM 1805 C CA . LYS A 1 218 ? -16.826 -2.787 16.602 1.00 94.38 218 LYS A CA 1
ATOM 1806 C C . LYS A 1 218 ? -16.155 -2.510 15.255 1.00 94.38 218 LYS A C 1
ATOM 1808 O O . LYS A 1 218 ? -15.462 -3.381 14.741 1.00 94.38 218 LYS A O 1
ATOM 1813 N N . PHE A 1 219 ? -16.327 -1.299 14.732 1.00 93.44 219 PHE A N 1
ATOM 1814 C CA . PHE A 1 219 ? -15.810 -0.855 13.440 1.00 93.44 219 PHE A CA 1
ATOM 1815 C C . PHE A 1 219 ? -14.970 0.415 13.578 1.00 93.44 219 PHE A C 1
ATOM 1817 O O . PHE A 1 219 ? -15.067 1.136 14.574 1.00 93.44 219 PHE A O 1
ATOM 1824 N N . VAL A 1 220 ? -14.148 0.688 12.566 1.00 91.75 220 VAL A N 1
ATOM 1825 C CA . VAL A 1 220 ? -13.249 1.845 12.502 1.00 91.75 220 VAL A CA 1
ATOM 1826 C C . VAL A 1 220 ? -13.499 2.596 11.202 1.00 91.75 220 VAL A C 1
ATOM 1828 O O . VAL A 1 220 ? -13.645 1.980 10.151 1.00 91.75 220 VAL A O 1
ATOM 1831 N N . LEU A 1 221 ? -13.513 3.922 11.293 1.00 88.56 221 LEU A N 1
ATOM 1832 C CA . LEU A 1 221 ? -13.619 4.853 10.181 1.00 88.56 221 LEU A CA 1
ATOM 1833 C C . LEU A 1 221 ? -12.363 5.744 10.155 1.00 88.56 221 LEU A C 1
ATOM 1835 O O . LEU A 1 221 ? -12.113 6.484 11.116 1.00 88.56 221 LEU A O 1
ATOM 1839 N N . SER A 1 222 ? -11.566 5.644 9.082 1.00 81.00 222 SER A N 1
ATOM 1840 C CA . SER A 1 222 ? -10.209 6.221 8.943 1.00 81.00 222 SER A CA 1
ATOM 1841 C C . SER A 1 222 ? -9.944 6.859 7.574 1.00 81.00 222 SER A C 1
ATOM 1843 O O . SER A 1 222 ? -10.386 6.248 6.580 1.00 81.00 222 SER A O 1
#

Foldseek 3Di:
DDDDDDDDDDDDDDDPDDDPVVQQQDFDDPLFADALVNLVVPAPFEADQPDDPDDDDDYHPDRSDQLCPDDAAGEYEHAALVCCVVPRVVRNDHAYEYEYGDDDNQADEPVSCVCVVPRSYQAYEYCRDYPDDDPRYHYDD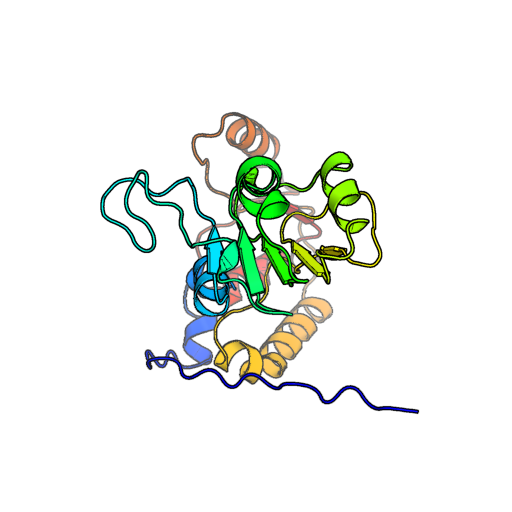PGHTDDVVVVVCVVVVVVLVVCLLVPAAQQAAEEEEDDPPVDPVVVVVCVVQPPDRRYHYDDGGRPSVVVNVVSNYNYYDD